Protein AF-0000000087519575 (afdb_homodimer)

Structure (mmCIF, N/CA/C/O backbone):
data_AF-0000000087519575-model_v1
#
loop_
_entity.id
_entity.type
_entity.pdbx_description
1 polymer 'Thioesterase superfamily protein'
#
loop_
_atom_site.group_PDB
_atom_site.id
_atom_site.type_symbol
_atom_site.label_atom_id
_atom_site.label_alt_id
_atom_site.label_comp_id
_atom_site.label_asym_id
_atom_site.label_entity_id
_atom_site.label_seq_id
_atom_site.pdbx_PDB_ins_code
_atom_site.Cartn_x
_atom_site.Cartn_y
_atom_site.Cartn_z
_atom_site.occupancy
_atom_site.B_iso_or_equiv
_atom_site.auth_seq_id
_atom_site.auth_comp_id
_atom_site.auth_asym_id
_atom_site.auth_atom_id
_atom_site.pdbx_PDB_model_num
ATOM 1 N N . MET A 1 1 ? -1.383 9.578 -12.922 1 63.72 1 MET A N 1
ATOM 2 C CA . MET A 1 1 ? -1.874 10.859 -13.422 1 63.72 1 MET A CA 1
ATOM 3 C C . MET A 1 1 ? -3.33 11.078 -13.023 1 63.72 1 MET A C 1
ATOM 5 O O . MET A 1 1 ? -3.715 12.188 -12.648 1 63.72 1 MET A O 1
ATOM 9 N N . HIS A 1 2 ? -4 10 -12.859 1 75.88 2 HIS A N 1
ATOM 10 C CA . HIS A 1 2 ? -5.41 10.203 -12.539 1 75.88 2 HIS A CA 1
ATOM 11 C C . HIS A 1 2 ? -5.582 10.766 -11.133 1 75.88 2 HIS A C 1
ATOM 13 O O . HIS A 1 2 ? -6.461 11.594 -10.891 1 75.88 2 HIS A O 1
ATOM 19 N N . MET A 1 3 ? -4.547 10.609 -10.336 1 83 3 MET A N 1
ATOM 20 C CA . MET A 1 3 ? -4.707 11.094 -8.969 1 83 3 MET A CA 1
ATOM 21 C C . MET A 1 3 ? -4.387 12.578 -8.867 1 83 3 MET A C 1
ATOM 23 O O . MET A 1 3 ? -4.84 13.258 -7.945 1 83 3 MET A O 1
ATOM 27 N N . ILE A 1 4 ? -3.652 13.094 -9.859 1 85.62 4 ILE A N 1
ATOM 28 C CA . ILE A 1 4 ? -3.305 14.516 -9.859 1 85.62 4 ILE A CA 1
ATOM 29 C C . ILE A 1 4 ? -4.566 15.352 -10.047 1 85.62 4 ILE A C 1
ATOM 31 O O . ILE A 1 4 ? -4.738 16.391 -9.391 1 85.62 4 ILE A O 1
ATOM 35 N N . PHE A 1 5 ? -5.406 14.922 -10.883 1 87.56 5 PHE A N 1
ATOM 36 C CA . PHE A 1 5 ? -6.66 15.633 -11.125 1 87.56 5 PHE A CA 1
ATOM 37 C C . PHE A 1 5 ? -7.535 15.617 -9.875 1 87.56 5 PHE A C 1
ATOM 39 O O . PHE A 1 5 ? -8.133 16.641 -9.516 1 87.56 5 PHE A O 1
ATOM 46 N N . ARG A 1 6 ? -7.559 14.57 -9.195 1 91.44 6 ARG A N 1
ATOM 47 C CA . ARG A 1 6 ? -8.359 14.477 -7.98 1 91.44 6 ARG A CA 1
ATOM 48 C C . ARG A 1 6 ? -7.777 15.344 -6.871 1 91.44 6 ARG A C 1
ATOM 50 O O . ARG A 1 6 ? -8.523 15.922 -6.07 1 91.44 6 ARG A O 1
ATOM 57 N N . ILE A 1 7 ? -6.473 15.445 -6.832 1 92.75 7 ILE A N 1
ATOM 58 C CA . ILE A 1 7 ? -5.832 16.297 -5.844 1 92.75 7 ILE A CA 1
ATOM 59 C C . ILE A 1 7 ? -6.18 17.766 -6.125 1 92.75 7 ILE A C 1
ATOM 61 O O . ILE A 1 7 ? -6.441 18.531 -5.199 1 92.75 7 ILE A O 1
ATOM 65 N N . LEU A 1 8 ? -6.258 18.141 -7.398 1 91.94 8 LEU A N 1
ATOM 66 C CA . LEU A 1 8 ? -6.613 19.5 -7.777 1 91.94 8 LEU A CA 1
ATOM 67 C C . LEU A 1 8 ? -8.055 19.812 -7.391 1 91.94 8 LEU A C 1
ATOM 69 O O . LEU A 1 8 ? -8.344 20.891 -6.887 1 91.94 8 LEU A O 1
ATOM 73 N N . ILE A 1 9 ? -8.898 18.906 -7.633 1 93.12 9 ILE A N 1
ATOM 74 C CA . ILE A 1 9 ? -10.289 19.078 -7.238 1 93.12 9 ILE A CA 1
ATOM 75 C C . ILE A 1 9 ? -10.383 19.219 -5.719 1 93.12 9 ILE A C 1
ATOM 77 O O . ILE A 1 9 ? -11.133 20.062 -5.215 1 93.12 9 ILE A O 1
ATOM 81 N N . LEU A 1 10 ? -9.617 18.375 -5.043 1 93.38 10 LEU A N 1
ATOM 82 C CA . LEU A 1 10 ? -9.578 18.406 -3.584 1 93.38 10 LEU A CA 1
ATOM 83 C C . LEU A 1 10 ? -9.086 19.766 -3.08 1 93.38 10 LEU A C 1
ATOM 85 O O . LEU A 1 10 ? -9.586 20.281 -2.078 1 93.38 10 LEU A O 1
ATOM 89 N N . LEU A 1 11 ? -8.094 20.312 -3.746 1 92 11 LEU A N 1
ATOM 90 C CA . LEU A 1 11 ? -7.543 21.609 -3.381 1 92 11 LEU A CA 1
ATOM 91 C C . LEU A 1 11 ? -8.625 22.688 -3.396 1 92 11 LEU A C 1
ATOM 93 O O . LEU A 1 11 ? -8.727 23.484 -2.465 1 92 11 LEU A O 1
ATOM 97 N N . PHE A 1 12 ? -9.523 22.578 -4.305 1 92.88 12 PHE A N 1
ATOM 98 C CA . PHE A 1 12 ? -10.578 23.578 -4.441 1 92.88 12 PHE A CA 1
ATOM 99 C C . PHE A 1 12 ? -11.719 23.281 -3.479 1 92.88 12 PHE A C 1
ATOM 101 O O . PHE A 1 12 ? -12.273 24.203 -2.869 1 92.88 12 PHE A O 1
ATOM 108 N N . SER A 1 13 ? -12.039 22.047 -3.338 1 93.12 13 SER A N 1
ATOM 109 C CA . SER A 1 13 ? -13.164 21.688 -2.486 1 93.12 13 SER A CA 1
ATOM 110 C C . SER A 1 13 ? -12.828 21.875 -1.012 1 93.12 13 SER A C 1
ATOM 112 O O . SER A 1 13 ? -13.695 22.219 -0.205 1 93.12 13 SER A O 1
ATOM 114 N N . SER A 1 14 ? -11.617 21.594 -0.649 1 92.38 14 SER A N 1
ATOM 115 C CA . SER A 1 14 ? -11.18 21.703 0.74 1 92.38 14 SER A CA 1
ATOM 116 C C . SER A 1 14 ? -11.258 23.141 1.233 1 92.38 14 SER A C 1
ATOM 118 O O . SER A 1 14 ? -11.438 23.391 2.43 1 92.38 14 SER A O 1
ATOM 120 N N . ARG A 1 15 ? -11.141 24.109 0.366 1 90.62 15 ARG A N 1
ATOM 121 C CA . ARG A 1 15 ? -1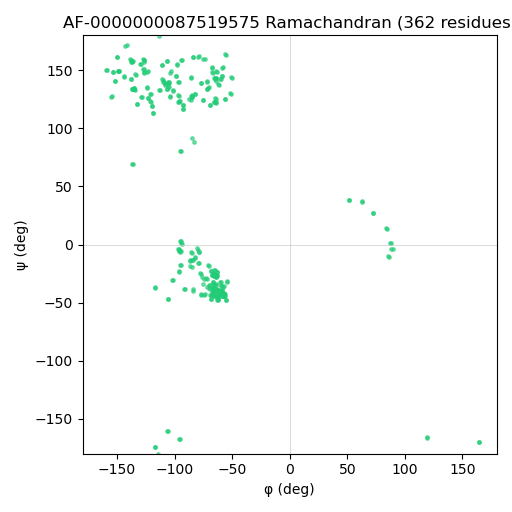1.195 25.516 0.724 1 90.62 15 ARG A CA 1
ATOM 122 C C . ARG A 1 15 ? -12.586 25.906 1.22 1 90.62 15 ARG A C 1
ATOM 124 O O . ARG A 1 15 ? -12.734 26.875 1.975 1 90.62 15 ARG A O 1
ATOM 131 N N . ARG A 1 16 ? -13.586 25.188 0.805 1 93.5 16 ARG A N 1
ATOM 132 C CA . ARG A 1 16 ? -14.969 25.5 1.149 1 93.5 16 ARG A CA 1
ATOM 133 C C . ARG A 1 16 ? -15.422 24.703 2.371 1 93.5 16 ARG A C 1
ATOM 135 O O . ARG A 1 16 ? -16.531 24.906 2.875 1 93.5 16 ARG A O 1
ATOM 142 N N . ARG A 1 17 ? -14.57 23.828 2.785 1 94.81 17 ARG A N 1
ATOM 143 C CA . ARG A 1 17 ? -14.875 23 3.945 1 94.81 17 ARG A CA 1
ATOM 144 C C . ARG A 1 17 ? -14.312 23.625 5.223 1 94.81 17 ARG A C 1
ATOM 146 O O . ARG A 1 17 ? -13.398 24.453 5.168 1 94.81 17 ARG A O 1
ATOM 153 N N . PRO A 1 18 ? -14.906 23.203 6.355 1 95.56 18 PRO A N 1
ATOM 154 C CA . PRO A 1 18 ? -14.391 23.75 7.617 1 95.56 18 PRO A CA 1
ATOM 155 C C . PRO A 1 18 ? -12.906 23.453 7.828 1 95.56 18 PRO A C 1
ATOM 157 O O . PRO A 1 18 ? -12.43 22.375 7.465 1 95.56 18 PRO A O 1
ATOM 160 N N . LYS A 1 19 ? -12.289 24.391 8.414 1 95.69 19 LYS A N 1
ATOM 161 C CA . LYS A 1 19 ? -10.875 24.203 8.734 1 95.69 19 LYS A CA 1
ATOM 162 C C . LYS A 1 19 ? -10.672 23.125 9.789 1 95.69 19 LYS A C 1
ATOM 164 O O . LYS A 1 19 ? -11.562 22.891 10.609 1 95.69 19 LYS A O 1
ATOM 169 N N . LEU A 1 20 ? -9.508 22.516 9.719 1 96.12 20 LEU A N 1
ATOM 170 C CA . LEU A 1 20 ? -9.078 21.516 10.688 1 96.12 20 LEU A CA 1
ATOM 171 C C . LEU A 1 20 ? -7.707 21.859 11.258 1 96.12 20 LEU A C 1
ATOM 173 O O . LEU A 1 20 ? -6.922 22.547 10.609 1 96.12 20 LEU A O 1
ATOM 177 N N . SER A 1 21 ? -7.543 21.391 12.5 1 95.25 21 SER A N 1
ATOM 178 C CA . SER A 1 21 ? -6.168 21.266 12.969 1 95.25 21 SER A CA 1
ATOM 179 C C . SER A 1 21 ? -5.492 20.016 12.414 1 95.25 21 SER A C 1
ATOM 181 O O . SER A 1 21 ? -6.168 19.078 11.992 1 95.25 21 SER A O 1
ATOM 183 N N . MET A 1 22 ? -4.211 20.031 12.477 1 94.38 22 MET A N 1
ATOM 184 C CA . MET A 1 22 ? -3.457 18.875 12 1 94.38 22 MET A CA 1
ATOM 185 C C . MET A 1 22 ? -3.777 17.641 12.836 1 94.38 22 MET A C 1
ATOM 187 O O . MET A 1 22 ? -3.646 16.5 12.352 1 94.38 22 MET A O 1
ATOM 191 N N . LEU A 1 23 ? -4.215 17.859 14.031 1 95.12 23 LEU A N 1
ATOM 192 C CA . LEU A 1 23 ? -4.441 16.75 14.945 1 95.12 23 LEU A CA 1
ATOM 193 C C . LEU A 1 23 ? -5.902 16.312 14.922 1 95.12 23 LEU A C 1
ATOM 195 O O . LEU A 1 23 ? -6.281 15.352 15.594 1 95.12 23 LEU A O 1
ATOM 199 N N . ASP A 1 24 ? -6.73 17.062 14.195 1 95.94 24 ASP A N 1
ATOM 200 C CA . ASP A 1 24 ? -8.125 16.656 14.023 1 95.94 24 ASP A CA 1
ATOM 201 C C . ASP A 1 24 ? -8.25 15.477 13.07 1 95.94 24 ASP A C 1
ATOM 203 O O . ASP A 1 24 ? -7.355 15.227 12.258 1 95.94 24 ASP A O 1
ATOM 207 N N . ALA A 1 25 ? -9.391 14.781 13.18 1 97.25 25 ALA A N 1
ATOM 208 C CA . ALA A 1 25 ? -9.742 13.742 12.219 1 97.25 25 ALA A CA 1
ATOM 209 C C . ALA A 1 25 ? -10.383 14.344 10.969 1 97.25 25 ALA A C 1
ATOM 211 O O . ALA A 1 25 ? -11.234 15.227 11.062 1 97.25 25 ALA A O 1
ATOM 212 N N . GLY A 1 26 ? -9.859 13.953 9.797 1 97.56 26 GLY A N 1
ATOM 213 C CA . GLY A 1 26 ? -10.469 14.344 8.531 1 97.56 26 GLY A CA 1
ATOM 214 C C . GLY A 1 26 ? -11.352 13.258 7.934 1 97.56 26 GLY A C 1
ATOM 215 O O . GLY A 1 26 ? -11.047 12.07 8.055 1 97.56 26 GLY A O 1
ATOM 216 N N . SER A 1 27 ? -12.414 13.672 7.293 1 97.69 27 SER A N 1
ATOM 217 C CA . SER A 1 27 ? -13.328 12.773 6.598 1 97.69 27 SER A CA 1
ATOM 218 C C . SER A 1 27 ? -13.648 13.297 5.199 1 97.69 27 SER A C 1
ATOM 220 O O . SER A 1 27 ? -14.148 14.414 5.043 1 97.69 27 SER A O 1
ATOM 222 N N . VAL A 1 28 ? -13.352 12.539 4.215 1 97.56 28 VAL A N 1
ATOM 223 C CA . VAL A 1 28 ? -13.602 12.93 2.832 1 97.56 28 VAL A CA 1
ATOM 224 C C . VAL A 1 28 ? -14.578 11.945 2.189 1 97.56 28 VAL A C 1
ATOM 226 O O . VAL A 1 28 ? -14.242 10.781 1.967 1 97.56 28 VAL A O 1
ATOM 229 N N . PRO A 1 29 ? -15.75 12.406 1.863 1 97.31 29 PRO A N 1
ATOM 230 C CA . PRO A 1 29 ? -16.688 11.531 1.147 1 97.31 29 PRO A CA 1
ATOM 231 C C . PRO A 1 29 ? -16.25 11.266 -0.293 1 97.31 29 PRO A C 1
ATOM 233 O O . PRO A 1 29 ? -15.82 12.188 -0.994 1 97.31 29 PRO A O 1
ATOM 236 N N . MET A 1 30 ? -16.328 10.016 -0.679 1 97.06 30 MET A N 1
ATOM 237 C CA . MET A 1 30 ? -15.945 9.602 -2.025 1 97.06 30 MET A CA 1
ATOM 238 C C . MET A 1 30 ? -16.891 8.523 -2.557 1 97.06 30 MET A C 1
ATOM 240 O O . MET A 1 30 ? -17.797 8.086 -1.853 1 97.06 30 MET A O 1
ATOM 244 N N . ARG A 1 31 ? -16.688 8.242 -3.816 1 97.56 31 ARG A N 1
ATOM 245 C CA . ARG A 1 31 ? -17.375 7.16 -4.508 1 97.56 31 ARG A CA 1
ATOM 246 C C . ARG A 1 31 ? -16.406 6.367 -5.379 1 97.56 31 ARG A C 1
ATOM 248 O O . ARG A 1 31 ? -15.555 6.945 -6.055 1 97.56 31 ARG A O 1
ATOM 255 N N . ALA A 1 32 ? -16.531 5.051 -5.25 1 97.25 32 ALA A N 1
ATOM 256 C CA . ALA A 1 32 ? -15.672 4.223 -6.094 1 97.25 32 ALA A CA 1
ATOM 257 C C . ALA A 1 32 ? -16 4.414 -7.57 1 97.25 32 ALA A C 1
ATOM 259 O O . ALA A 1 32 ? -17.141 4.219 -7.984 1 97.25 32 ALA A O 1
ATOM 260 N N . THR A 1 33 ? -15.023 4.762 -8.367 1 94.38 33 THR A N 1
ATOM 261 C CA . THR A 1 33 ? -15.25 5.047 -9.781 1 94.38 33 THR A CA 1
ATOM 262 C C . THR A 1 33 ? -14.562 4 -10.656 1 94.38 33 THR A C 1
ATOM 264 O O . THR A 1 33 ? -13.859 3.125 -10.148 1 94.38 33 THR A O 1
ATOM 267 N N . LEU A 1 34 ? -14.695 4.129 -11.984 1 91.19 34 LEU A N 1
ATOM 268 C CA . LEU A 1 34 ? -14.164 3.18 -12.953 1 91.19 34 LEU A CA 1
ATOM 269 C C . LEU A 1 34 ? -12.633 3.176 -12.938 1 91.19 34 LEU A C 1
ATOM 271 O O . LEU A 1 34 ? -12.008 2.146 -13.195 1 91.19 34 LEU A O 1
ATOM 275 N N . THR A 1 35 ? -12.07 4.273 -12.523 1 89.06 35 THR A N 1
ATOM 276 C CA . THR A 1 35 ? -10.617 4.387 -12.547 1 89.06 35 THR A CA 1
ATOM 277 C C . THR A 1 35 ? -10.008 3.723 -11.32 1 89.06 35 THR A C 1
ATOM 279 O O . THR A 1 35 ? -8.797 3.508 -11.258 1 89.06 35 THR A O 1
ATOM 282 N N . ASP A 1 36 ? -10.891 3.373 -10.336 1 92.06 36 ASP A N 1
ATOM 283 C CA . ASP A 1 36 ? -10.398 2.818 -9.078 1 92.06 36 ASP A CA 1
ATOM 284 C C . ASP A 1 36 ? -10.445 1.293 -9.094 1 92.06 36 ASP A C 1
ATOM 286 O O . ASP A 1 36 ? -9.781 0.637 -8.289 1 92.06 36 ASP A O 1
ATOM 290 N N . ILE A 1 37 ? -11.305 0.714 -9.938 1 91.75 37 ILE A N 1
ATOM 291 C CA . ILE A 1 37 ? -11.727 -0.668 -9.742 1 91.75 37 ILE A CA 1
ATOM 292 C C . ILE A 1 37 ? -10.906 -1.589 -10.648 1 91.75 37 ILE A C 1
ATOM 294 O O . ILE A 1 37 ? -10.344 -1.144 -11.648 1 91.75 37 ILE A O 1
ATOM 298 N N . ASP A 1 38 ? -10.797 -2.791 -10.25 1 90.62 38 ASP A N 1
ATOM 299 C CA . ASP A 1 38 ? -10.195 -3.834 -11.07 1 90.62 38 ASP A CA 1
ATOM 300 C C . ASP A 1 38 ? -11.258 -4.621 -11.828 1 90.62 38 ASP A C 1
ATOM 302 O O . ASP A 1 38 ? -12.406 -4.184 -11.938 1 90.62 38 ASP A O 1
ATOM 306 N N . PHE A 1 39 ? -10.867 -5.762 -12.414 1 86.25 39 PHE A N 1
ATOM 307 C CA . PHE A 1 39 ? -11.766 -6.535 -13.266 1 86.25 39 PHE A CA 1
ATOM 308 C C . PHE A 1 39 ? -12.906 -7.129 -12.445 1 86.25 39 PHE A C 1
ATOM 310 O O . PHE A 1 39 ? -13.984 -7.395 -12.977 1 86.25 39 PHE A O 1
ATOM 317 N N . ALA A 1 40 ? -12.648 -7.344 -11.164 1 87.81 40 ALA A N 1
ATOM 318 C CA . ALA A 1 40 ? -13.672 -7.926 -10.297 1 87.81 40 ALA A CA 1
ATOM 319 C C . ALA A 1 40 ? -14.672 -6.867 -9.844 1 87.81 40 ALA A C 1
ATOM 321 O O . ALA A 1 40 ? -15.633 -7.18 -9.141 1 87.81 40 ALA A O 1
ATOM 322 N N . GLY A 1 41 ? -14.43 -5.594 -10.234 1 92.69 41 GLY A N 1
ATOM 323 C CA . GLY A 1 41 ? -15.352 -4.516 -9.938 1 92.69 41 GLY A CA 1
ATOM 324 C C . GLY A 1 41 ? -15.172 -3.934 -8.547 1 92.69 41 GLY A C 1
ATOM 325 O O . GLY A 1 41 ? -16.094 -3.332 -7.992 1 92.69 41 GLY A O 1
ATOM 326 N N . HIS A 1 42 ? -14.141 -4.23 -7.945 1 96 42 HIS A N 1
ATOM 327 C CA . HIS A 1 42 ? -13.797 -3.68 -6.637 1 96 42 HIS A CA 1
ATOM 328 C C . HIS A 1 42 ? -12.609 -2.734 -6.734 1 96 42 HIS A C 1
ATOM 330 O O . HIS A 1 42 ? -11.781 -2.857 -7.645 1 96 42 HIS A O 1
ATOM 336 N N . ILE A 1 43 ? -12.555 -1.83 -5.781 1 96.25 43 ILE A N 1
ATOM 337 C CA . ILE A 1 43 ? -11.328 -1.04 -5.727 1 96.25 43 ILE A CA 1
ATOM 338 C C . ILE A 1 43 ? -10.125 -1.966 -5.594 1 96.25 43 ILE A C 1
ATOM 340 O O . ILE A 1 43 ? -10.086 -2.822 -4.707 1 96.25 43 ILE A O 1
ATOM 344 N N . ASN A 1 44 ? -9.211 -1.802 -6.492 1 94.88 44 ASN A N 1
ATOM 345 C CA . ASN A 1 44 ? -8.008 -2.631 -6.496 1 94.88 44 ASN A CA 1
ATOM 346 C C . ASN A 1 44 ? -7.164 -2.395 -5.246 1 94.88 44 ASN A C 1
ATOM 348 O O . ASN A 1 44 ? -7.047 -1.263 -4.773 1 94.88 44 ASN A O 1
ATOM 352 N N . ASN A 1 45 ? -6.535 -3.463 -4.723 1 96 45 ASN A N 1
ATOM 353 C CA . ASN A 1 45 ? -5.711 -3.35 -3.525 1 96 45 ASN A CA 1
ATOM 354 C C . ASN A 1 45 ? -4.633 -2.281 -3.688 1 96 45 ASN A C 1
ATOM 356 O O . ASN A 1 45 ? -4.285 -1.594 -2.727 1 96 45 ASN A O 1
ATOM 360 N N . GLY A 1 46 ? -4.117 -2.068 -4.875 1 95.62 46 GLY A N 1
ATOM 361 C CA . GLY A 1 46 ? -3.041 -1.128 -5.141 1 95.62 46 GLY A CA 1
ATOM 362 C C . GLY A 1 46 ? -3.51 0.313 -5.211 1 95.62 46 GLY A C 1
ATOM 363 O O . GLY A 1 46 ? -2.693 1.234 -5.281 1 95.62 46 GLY A O 1
ATOM 364 N N . MET A 1 47 ? -4.758 0.517 -5.168 1 95.62 47 MET A N 1
ATOM 365 C CA . MET A 1 47 ? -5.316 1.856 -5.336 1 95.62 47 MET A CA 1
ATOM 366 C C . MET A 1 47 ? -5.539 2.525 -3.982 1 95.62 47 MET A C 1
ATOM 368 O O . MET A 1 47 ? -5.68 3.746 -3.904 1 95.62 47 MET A O 1
ATOM 372 N N . TYR A 1 48 ? -5.57 1.804 -2.938 1 97.94 48 TYR A N 1
ATOM 373 C CA . TYR A 1 48 ? -6 2.318 -1.642 1 97.94 48 TYR A CA 1
ATOM 374 C C . TYR A 1 48 ? -5.02 3.359 -1.115 1 97.94 48 TYR A C 1
ATOM 376 O O . TYR A 1 48 ? -5.426 4.359 -0.518 1 97.94 48 TYR A O 1
ATOM 384 N N . PHE A 1 49 ? -3.736 3.166 -1.336 1 97.94 49 PHE A N 1
ATOM 385 C CA . PHE A 1 49 ? -2.791 4.145 -0.814 1 97.94 49 PHE A CA 1
ATOM 386 C C . PHE A 1 49 ? -2.859 5.441 -1.613 1 97.94 49 PHE A C 1
ATOM 388 O O . PHE A 1 49 ? -2.611 6.523 -1.075 1 97.94 49 PHE A O 1
ATOM 395 N N . SER A 1 50 ? -3.221 5.359 -2.904 1 96.62 50 SER A N 1
ATOM 396 C CA . SER A 1 50 ? -3.486 6.578 -3.66 1 96.62 50 SER A CA 1
ATOM 397 C C . SER A 1 50 ? -4.691 7.328 -3.096 1 96.62 50 SER A C 1
ATOM 399 O O . SER A 1 50 ? -4.684 8.555 -3.018 1 96.62 50 SER A O 1
ATOM 401 N N . ILE A 1 51 ? -5.641 6.602 -2.699 1 97.19 51 ILE A N 1
ATOM 402 C CA . ILE A 1 51 ? -6.816 7.191 -2.068 1 97.19 51 ILE A CA 1
ATOM 403 C C . ILE A 1 51 ? -6.434 7.797 -0.72 1 97.19 51 ILE A C 1
ATOM 405 O O . ILE A 1 51 ? -6.863 8.898 -0.383 1 97.19 51 ILE A O 1
ATOM 409 N N . PHE A 1 52 ? -5.637 7.062 0.04 1 98.5 52 PHE A N 1
ATOM 410 C CA . PHE A 1 52 ? -5.172 7.562 1.328 1 98.5 52 PHE A CA 1
ATOM 411 C C . PHE A 1 52 ? -4.367 8.844 1.151 1 98.5 52 PHE A C 1
ATOM 413 O O . PHE A 1 52 ? -4.414 9.734 2.006 1 98.5 52 PHE A O 1
ATOM 420 N N . ASP A 1 53 ? -3.668 9 0.061 1 97.38 53 ASP A N 1
ATOM 421 C CA . ASP A 1 53 ? -2.975 10.25 -0.244 1 97.38 53 ASP A CA 1
ATOM 422 C C . ASP A 1 53 ? -3.949 11.422 -0.279 1 97.38 53 ASP A C 1
ATOM 424 O O . ASP A 1 53 ? -3.656 12.492 0.255 1 97.38 53 ASP A O 1
ATOM 428 N N . LEU A 1 54 ? -5.055 11.203 -0.876 1 97 54 LEU A N 1
ATOM 429 C CA . LEU A 1 54 ? -6.051 12.266 -0.96 1 97 54 LEU A CA 1
ATOM 430 C C . LEU A 1 54 ? -6.48 12.719 0.43 1 97 54 LEU A C 1
ATOM 432 O O . LEU A 1 54 ? -6.66 13.914 0.67 1 97 54 LEU A O 1
ATOM 436 N N . GLY A 1 55 ? -6.641 11.742 1.335 1 97.94 55 GLY A N 1
ATOM 437 C CA . GLY A 1 55 ? -6.984 12.078 2.707 1 97.94 55 GLY A CA 1
ATOM 438 C C . GLY A 1 55 ? -5.926 12.914 3.396 1 97.94 55 GLY A C 1
ATOM 439 O O . GLY A 1 55 ? -6.242 13.891 4.086 1 97.94 55 GLY A O 1
ATOM 440 N N . ARG A 1 56 ? -4.727 12.594 3.201 1 97.81 56 ARG A N 1
ATOM 441 C CA . ARG A 1 56 ? -3.646 13.344 3.834 1 97.81 56 ARG A CA 1
ATOM 442 C C . ARG A 1 56 ? -3.525 14.742 3.234 1 97.81 56 ARG A C 1
ATOM 444 O O . ARG A 1 56 ? -3.27 15.711 3.951 1 97.81 56 ARG A O 1
ATOM 451 N N . PHE A 1 57 ? -3.727 14.828 1.903 1 97 57 PHE A N 1
ATOM 452 C CA . PHE A 1 57 ? -3.715 16.141 1.271 1 97 57 PHE A CA 1
ATOM 453 C C . PHE A 1 57 ? -4.855 17.016 1.795 1 97 57 PHE A C 1
ATOM 455 O O . PHE A 1 57 ? -4.664 18.188 2.082 1 97 57 PHE A O 1
ATOM 462 N N . ASP A 1 58 ? -6.012 16.406 1.887 1 97.94 58 ASP A N 1
ATOM 463 C CA . ASP A 1 58 ? -7.141 17.156 2.432 1 97.94 58 ASP A CA 1
ATOM 464 C C . ASP A 1 58 ? -6.816 17.719 3.814 1 97.94 58 ASP A C 1
ATOM 466 O O . ASP A 1 58 ? -7.086 18.891 4.102 1 97.94 58 ASP A O 1
ATOM 470 N N . LEU A 1 59 ? -6.266 16.891 4.68 1 97.56 59 LEU A N 1
ATOM 471 C CA . LEU A 1 59 ? -5.883 17.312 6.02 1 97.56 59 LEU A CA 1
ATOM 472 C C . LEU A 1 59 ? -4.863 18.453 5.957 1 97.56 59 LEU A C 1
ATOM 474 O O . LEU A 1 59 ? -4.977 19.438 6.688 1 97.56 59 LEU A O 1
ATOM 478 N N . MET A 1 60 ? -3.895 18.312 5.102 1 97.06 60 MET A N 1
ATOM 479 C CA . MET A 1 60 ? -2.873 19.344 4.965 1 97.06 60 MET A CA 1
ATOM 480 C C . MET A 1 60 ? -3.484 20.656 4.488 1 97.06 60 MET A C 1
ATOM 482 O O . MET A 1 60 ? -3.146 21.734 5 1 97.06 60 MET A O 1
ATOM 486 N N . PHE A 1 61 ? -4.355 20.562 3.502 1 97.25 61 PHE A N 1
ATOM 487 C CA . PHE A 1 61 ? -4.988 21.766 2.957 1 97.25 61 PHE A CA 1
ATOM 488 C C . PHE A 1 61 ? -5.832 22.453 4.02 1 97.25 61 PHE A C 1
ATOM 490 O O . PHE A 1 61 ? -5.688 23.656 4.238 1 97.25 61 PHE A O 1
ATOM 497 N N . ARG A 1 62 ? -6.629 21.719 4.695 1 97.38 62 ARG A N 1
ATOM 498 C CA . ARG A 1 62 ? -7.602 22.312 5.609 1 97.38 62 ARG A CA 1
ATOM 499 C C . ARG A 1 62 ? -6.934 22.75 6.906 1 97.38 62 ARG A C 1
ATOM 501 O O . ARG A 1 62 ? -7.441 23.641 7.602 1 97.38 62 ARG A O 1
ATOM 508 N N . SER A 1 63 ? -5.84 22.188 7.293 1 96.25 63 SER A N 1
ATOM 509 C CA . SER A 1 63 ? -5.156 22.531 8.531 1 96.25 63 SER A CA 1
ATOM 510 C C . SER A 1 63 ? -4.199 23.703 8.336 1 96.25 63 SER A C 1
ATOM 512 O O . SER A 1 63 ? -3.645 24.234 9.297 1 96.25 63 SER A O 1
ATOM 514 N N . GLY A 1 64 ? -3.926 24.047 7.086 1 94.81 64 GLY A N 1
ATOM 515 C CA . GLY A 1 64 ? -2.963 25.094 6.789 1 94.81 64 GLY A CA 1
ATOM 516 C C . GLY A 1 64 ? -1.54 24.578 6.668 1 94.81 64 GLY A C 1
ATOM 517 O O . GLY A 1 64 ? -0.626 25.328 6.336 1 94.81 64 GLY A O 1
ATOM 518 N N . MET A 1 65 ? -1.322 23.375 6.891 1 95.88 65 MET A N 1
ATOM 519 C CA . MET A 1 65 ? 0.017 22.797 6.848 1 95.88 65 MET A CA 1
ATOM 520 C C . MET A 1 65 ? 0.604 22.875 5.441 1 95.88 65 MET A C 1
ATOM 522 O O . MET A 1 65 ? 1.819 23 5.277 1 95.88 65 MET A O 1
ATOM 526 N N . TRP A 1 66 ? -0.229 22.75 4.492 1 95.69 66 TRP A N 1
ATOM 527 C CA . TRP A 1 66 ? 0.248 22.844 3.117 1 95.69 66 TRP A CA 1
ATOM 528 C C . TRP A 1 66 ? 0.965 24.156 2.871 1 95.69 66 TRP A C 1
ATOM 530 O O . TRP A 1 66 ? 2.025 24.188 2.24 1 95.69 66 TRP A O 1
ATOM 540 N N . ALA A 1 67 ? 0.436 25.25 3.33 1 94.88 67 ALA A N 1
ATOM 541 C CA . ALA A 1 67 ? 1.062 26.562 3.203 1 94.88 67 ALA A CA 1
ATOM 542 C C . ALA A 1 67 ? 2.404 26.609 3.928 1 94.88 67 ALA A C 1
ATOM 544 O O . ALA A 1 67 ? 3.369 27.188 3.428 1 94.88 67 ALA A O 1
ATOM 545 N N . ALA A 1 68 ? 2.441 25.984 5.078 1 95.75 68 ALA A N 1
ATOM 546 C CA . ALA A 1 68 ? 3.682 25.922 5.848 1 95.75 68 ALA A CA 1
ATOM 547 C C . ALA A 1 68 ? 4.754 25.141 5.102 1 95.75 68 ALA A C 1
ATOM 549 O O . ALA A 1 68 ? 5.922 25.531 5.074 1 95.75 68 ALA A O 1
ATOM 550 N N . LEU A 1 69 ? 4.367 23.984 4.527 1 96.44 69 LEU A N 1
ATOM 551 C CA . LEU A 1 69 ? 5.297 23.188 3.75 1 96.44 69 LEU A CA 1
ATOM 552 C C . LEU A 1 69 ? 5.891 23.984 2.602 1 96.44 69 LEU A C 1
ATOM 554 O O . LEU A 1 69 ? 7.105 23.969 2.385 1 96.44 69 LEU A O 1
ATOM 558 N N . ARG A 1 70 ? 5.078 24.719 1.947 1 95.81 70 ARG A N 1
ATOM 559 C CA . ARG A 1 70 ? 5.516 25.484 0.792 1 95.81 70 ARG A CA 1
ATOM 560 C C . ARG A 1 70 ? 6.449 26.625 1.214 1 95.81 70 ARG A C 1
ATOM 562 O O . ARG A 1 70 ? 7.488 26.844 0.59 1 95.81 70 ARG A O 1
ATOM 569 N N . ARG A 1 71 ? 6.098 27.297 2.262 1 96.38 71 ARG A N 1
ATOM 570 C CA . ARG A 1 71 ? 6.879 28.422 2.766 1 96.38 71 ARG A CA 1
ATOM 571 C C . ARG A 1 71 ? 8.273 27.969 3.182 1 96.38 71 ARG A C 1
ATOM 573 O O . ARG A 1 71 ? 9.258 28.672 2.924 1 96.38 71 ARG A O 1
ATOM 580 N N . ASN A 1 72 ? 8.328 26.828 3.762 1 96.88 72 ASN A N 1
ATOM 581 C CA . ASN A 1 72 ? 9.594 26.344 4.312 1 96.88 72 ASN A CA 1
ATOM 582 C C . ASN A 1 72 ? 10.305 25.406 3.342 1 96.88 72 ASN A C 1
ATOM 584 O O . ASN A 1 72 ? 11.367 24.875 3.662 1 96.88 72 ASN A O 1
ATOM 588 N N . LYS A 1 73 ? 9.672 25.094 2.18 1 97 73 LYS A N 1
ATOM 589 C CA . LYS A 1 73 ? 10.203 24.219 1.15 1 97 73 LYS A CA 1
ATOM 590 C C . LYS A 1 73 ? 10.398 22.797 1.69 1 97 73 LYS A C 1
ATOM 592 O O . LYS A 1 73 ? 11.453 22.188 1.492 1 97 73 LYS A O 1
ATOM 597 N N . TRP A 1 74 ? 9.477 22.422 2.51 1 97.31 74 TRP A N 1
ATOM 598 C CA . TRP A 1 74 ? 9.453 21.047 3.002 1 97.31 74 TRP A CA 1
ATOM 599 C C . TRP A 1 74 ? 8.703 20.141 2.041 1 97.31 74 TRP A C 1
ATOM 601 O O . TRP A 1 74 ? 7.734 20.562 1.403 1 97.31 74 TRP A O 1
ATOM 611 N N . THR A 1 75 ? 9.164 18.922 1.905 1 95.75 75 THR A N 1
ATOM 612 C CA . THR A 1 75 ? 8.516 17.922 1.078 1 95.75 75 THR A CA 1
ATOM 613 C C . THR A 1 75 ? 8.141 16.703 1.911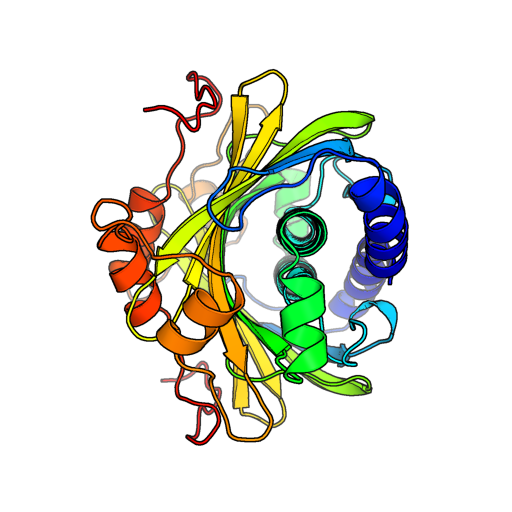 1 95.75 75 THR A C 1
ATOM 615 O O . THR A 1 75 ? 8.977 16.125 2.609 1 95.75 75 THR A O 1
ATOM 618 N N . PRO A 1 76 ? 6.883 16.406 1.86 1 95.88 76 PRO A N 1
ATOM 619 C CA . PRO A 1 76 ? 6.5 15.18 2.559 1 95.88 76 PRO A CA 1
ATOM 620 C C . PRO A 1 76 ? 6.969 13.922 1.833 1 95.88 76 PRO A C 1
ATOM 622 O O . PRO A 1 76 ? 6.91 13.852 0.603 1 95.88 76 PRO A O 1
ATOM 625 N N . VAL A 1 77 ? 7.426 12.945 2.58 1 95.88 77 VAL A N 1
ATOM 626 C CA . VAL A 1 77 ? 7.871 11.672 2.039 1 95.88 77 VAL A CA 1
ATOM 627 C C . VAL A 1 77 ? 7.305 10.523 2.875 1 95.88 77 VAL A C 1
ATOM 629 O O . VAL A 1 77 ? 7.254 10.617 4.105 1 95.88 77 VAL A O 1
ATOM 632 N N . VAL A 1 78 ? 6.777 9.562 2.184 1 97.94 78 VAL A N 1
ATOM 633 C CA . VAL A 1 78 ? 6.328 8.344 2.854 1 97.94 78 VAL A CA 1
ATOM 634 C C . VAL A 1 78 ? 7.496 7.371 2.998 1 97.94 78 VAL A C 1
ATOM 636 O O . VAL A 1 78 ? 8.141 7.016 2.01 1 97.94 78 VAL A O 1
ATOM 639 N N . GLN A 1 79 ? 7.758 6.965 4.199 1 97.94 79 GLN A N 1
ATOM 640 C CA . GLN A 1 79 ? 8.852 6.035 4.461 1 97.94 79 GLN A CA 1
ATOM 641 C C . GLN A 1 79 ? 8.367 4.586 4.418 1 97.94 79 GLN A C 1
ATOM 643 O O . GLN A 1 79 ? 9.109 3.693 4.004 1 97.94 79 GLN A O 1
ATOM 648 N N . ALA A 1 80 ? 7.215 4.355 4.906 1 98.69 80 ALA A N 1
ATOM 649 C CA . ALA A 1 80 ? 6.633 3.016 4.961 1 98.69 80 ALA A CA 1
ATOM 650 C C . ALA A 1 80 ? 5.113 3.084 5.109 1 98.69 80 ALA A C 1
ATOM 652 O O . ALA A 1 80 ? 4.582 4.055 5.652 1 98.69 80 ALA A O 1
ATOM 653 N N . GLU A 1 81 ? 4.445 2.135 4.605 1 98.62 81 GLU A N 1
ATOM 654 C CA . GLU A 1 81 ? 2.998 2.047 4.781 1 98.62 81 GLU A CA 1
ATOM 655 C C . GLU A 1 81 ? 2.533 0.594 4.82 1 98.62 81 GLU A C 1
ATOM 657 O O . GLU A 1 81 ? 3.176 -0.283 4.238 1 98.62 81 GLU A O 1
ATOM 662 N N . MET A 1 82 ? 1.499 0.338 5.527 1 98.81 82 MET A N 1
ATOM 663 C CA . MET A 1 82 ? 0.842 -0.964 5.586 1 98.81 82 MET A CA 1
ATOM 664 C C . MET A 1 82 ? -0.675 -0.81 5.551 1 98.81 82 MET A C 1
ATOM 666 O O . MET A 1 82 ? -1.206 0.238 5.926 1 98.81 82 MET A O 1
ATOM 670 N N . ILE A 1 83 ? -1.339 -1.879 5.137 1 98.88 83 ILE A N 1
ATOM 671 C CA . ILE A 1 83 ? -2.795 -1.853 5.062 1 98.88 83 ILE A CA 1
ATOM 672 C C . ILE A 1 83 ? -3.348 -3.264 5.25 1 98.88 83 ILE A C 1
ATOM 674 O O . ILE A 1 83 ? -2.742 -4.238 4.801 1 98.88 83 ILE A O 1
ATOM 678 N N . THR A 1 84 ? -4.406 -3.338 5.945 1 98.81 84 THR A N 1
ATOM 679 C CA . THR A 1 84 ? -5.207 -4.551 6.074 1 98.81 84 THR A CA 1
ATOM 680 C C . THR A 1 84 ? -6.57 -4.367 5.414 1 98.81 84 THR A C 1
ATOM 682 O O . THR A 1 84 ? -7.234 -3.35 5.613 1 98.81 84 THR A O 1
ATOM 685 N N . PHE A 1 85 ? -6.926 -5.363 4.645 1 98.56 85 PHE A N 1
ATOM 686 C CA . PHE A 1 85 ? -8.203 -5.34 3.943 1 98.56 85 PHE A CA 1
ATOM 687 C C . PHE A 1 85 ? -9.211 -6.258 4.625 1 98.56 85 PHE A C 1
ATOM 689 O O . PHE A 1 85 ? -8.945 -7.449 4.812 1 98.56 85 PHE A O 1
ATOM 696 N N . ARG A 1 86 ? -10.383 -5.691 4.926 1 98.31 86 ARG A N 1
ATOM 697 C CA . ARG A 1 86 ? -11.438 -6.473 5.559 1 98.31 86 ARG A CA 1
ATOM 698 C C . ARG A 1 86 ? -12.547 -6.805 4.566 1 98.31 86 ARG A C 1
ATOM 700 O O . ARG A 1 86 ? -13.016 -7.941 4.512 1 98.31 86 ARG A O 1
ATOM 707 N N . LYS A 1 87 ? -12.969 -5.789 3.83 1 97.62 87 LYS A N 1
ATOM 708 C CA . LYS A 1 87 ? -14 -5.895 2.807 1 97.62 87 LYS A CA 1
ATOM 709 C C . LYS A 1 87 ? -13.625 -5.094 1.562 1 97.62 87 LYS A C 1
ATOM 711 O O . LYS A 1 87 ? -12.781 -4.199 1.624 1 97.62 87 LYS A O 1
ATOM 716 N N . SER A 1 88 ? -14.266 -5.496 0.49 1 96.81 88 SER A N 1
ATOM 717 C CA . SER A 1 88 ? -14.016 -4.812 -0.776 1 96.81 88 SER A CA 1
ATOM 718 C C . SER A 1 88 ? -15.07 -3.744 -1.044 1 96.81 88 SER A C 1
ATOM 720 O O . SER A 1 88 ? -16.25 -3.943 -0.749 1 96.81 88 SER A O 1
ATOM 722 N N . VAL A 1 89 ? -14.617 -2.598 -1.573 1 98.31 89 VAL A N 1
ATOM 723 C CA . VAL A 1 89 ? -15.531 -1.539 -1.984 1 98.31 89 VAL A CA 1
ATOM 724 C C . VAL A 1 89 ? -15.875 -1.7 -3.463 1 98.31 89 VAL A C 1
ATOM 726 O O . VAL A 1 89 ? -15 -1.607 -4.324 1 98.31 89 VAL A O 1
ATOM 729 N N . LYS A 1 90 ? -17.141 -1.883 -3.785 1 97.62 90 LYS A N 1
ATOM 730 C CA . LYS A 1 90 ? -17.578 -2.145 -5.152 1 97.62 90 LYS A CA 1
ATOM 731 C C . LYS A 1 90 ? -17.75 -0.843 -5.93 1 97.62 90 LYS A C 1
ATOM 733 O O . LYS A 1 90 ? -17.922 0.224 -5.336 1 97.62 90 LYS A O 1
ATOM 738 N N . LEU A 1 91 ? -17.766 -0.98 -7.199 1 97.19 91 LEU A N 1
ATOM 739 C CA . LEU A 1 91 ? -18 0.148 -8.094 1 97.19 91 LEU A CA 1
ATOM 740 C C . LEU A 1 91 ? -19.266 0.906 -7.691 1 97.19 91 LEU A C 1
ATOM 742 O O . LEU A 1 91 ? -20.312 0.296 -7.434 1 97.19 91 LEU A O 1
ATOM 746 N N . GLY A 1 92 ? -19.125 2.186 -7.594 1 97.94 92 GLY A N 1
ATOM 747 C CA . GLY A 1 92 ? -20.266 3.049 -7.367 1 97.94 92 GLY A CA 1
ATOM 748 C C . GLY A 1 92 ? -20.625 3.195 -5.898 1 97.94 92 GLY A C 1
ATOM 749 O O . GLY A 1 92 ? -21.438 4.043 -5.531 1 97.94 92 GLY A O 1
ATOM 750 N N . VAL A 1 93 ? -20.047 2.42 -5.043 1 98.5 93 VAL A N 1
ATOM 751 C CA . VAL A 1 93 ? -20.359 2.461 -3.617 1 98.5 93 VAL A CA 1
ATOM 752 C C . VAL A 1 93 ? -19.781 3.736 -3.004 1 98.5 93 VAL A C 1
ATOM 754 O O . VAL A 1 93 ? -18.656 4.125 -3.309 1 98.5 93 VAL A O 1
ATOM 757 N N . LYS A 1 94 ? -20.578 4.391 -2.23 1 98.56 94 LYS A N 1
ATOM 758 C CA . LYS A 1 94 ? -20.125 5.543 -1.455 1 98.56 94 LYS A CA 1
ATOM 759 C C . LYS A 1 94 ? -19.328 5.105 -0.233 1 98.56 94 LYS A C 1
ATOM 761 O O . LYS A 1 94 ? -19.656 4.113 0.416 1 98.56 94 LYS A O 1
ATOM 766 N N . PHE A 1 95 ? -18.266 5.789 0.064 1 98.75 95 PHE A N 1
ATOM 767 C CA . PHE A 1 95 ? -17.453 5.543 1.245 1 98.75 95 PHE A CA 1
ATOM 768 C C . PHE A 1 95 ? -16.797 6.836 1.727 1 98.75 95 PHE A C 1
ATOM 770 O O . PHE A 1 95 ? -16.812 7.844 1.021 1 98.75 95 PHE A O 1
ATOM 777 N N . THR A 1 96 ? -16.359 6.84 2.963 1 98.69 96 THR A N 1
ATOM 778 C CA . THR A 1 96 ? -15.523 7.938 3.441 1 98.69 96 THR A CA 1
ATOM 779 C C . THR A 1 96 ? -14.078 7.477 3.629 1 98.69 96 THR A C 1
ATOM 781 O O . THR A 1 96 ? -13.836 6.352 4.066 1 98.69 96 THR A O 1
ATOM 784 N N . GLN A 1 97 ? -13.227 8.297 3.213 1 98.56 97 GLN A N 1
ATOM 785 C CA . GLN A 1 97 ? -11.812 8.156 3.553 1 98.56 97 GLN A CA 1
ATOM 786 C C . GLN A 1 97 ? -11.469 8.961 4.805 1 98.56 97 GLN A C 1
ATOM 788 O O . GLN A 1 97 ? -11.594 10.188 4.82 1 98.56 97 GLN A O 1
ATOM 793 N N . GLU A 1 98 ? -11.055 8.234 5.848 1 98.75 98 GLU A N 1
ATOM 794 C CA . GLU A 1 98 ? -10.805 8.812 7.164 1 98.75 98 GLU A CA 1
ATOM 795 C C . GLU A 1 98 ? -9.312 8.906 7.449 1 98.75 98 GLU A C 1
ATOM 797 O O . GLU A 1 98 ? -8.57 7.949 7.203 1 98.75 98 GLU A O 1
ATOM 802 N N . THR A 1 99 ? -8.875 10.086 7.961 1 98.69 99 THR A N 1
ATOM 803 C CA . THR A 1 99 ? -7.457 10.305 8.219 1 98.69 99 THR A CA 1
ATOM 804 C C . THR A 1 99 ? -7.254 10.961 9.578 1 98.69 99 THR A C 1
ATOM 806 O O . THR A 1 99 ? -7.949 11.922 9.922 1 98.69 99 THR A O 1
ATOM 809 N N . GLN A 1 100 ? -6.348 10.492 10.336 1 97.5 100 GLN A N 1
ATOM 810 C CA . GLN A 1 100 ? -5.914 11.188 11.547 1 97.5 100 GLN A CA 1
ATOM 811 C C . GLN A 1 100 ? -4.441 10.914 11.836 1 97.5 100 GLN A C 1
ATOM 813 O O . GLN A 1 100 ? -3.926 9.844 11.523 1 97.5 100 GLN A O 1
ATOM 818 N N . VAL A 1 101 ? -3.797 11.875 12.43 1 96.94 101 VAL A N 1
ATOM 819 C CA . VAL A 1 101 ? -2.453 11.648 12.953 1 96.94 101 VAL A CA 1
ATOM 820 C C . VAL A 1 101 ? -2.514 10.711 14.156 1 96.94 101 VAL A C 1
ATOM 822 O O . VAL A 1 101 ? -3.199 11 15.141 1 96.94 101 VAL A O 1
ATOM 825 N N . LEU A 1 102 ?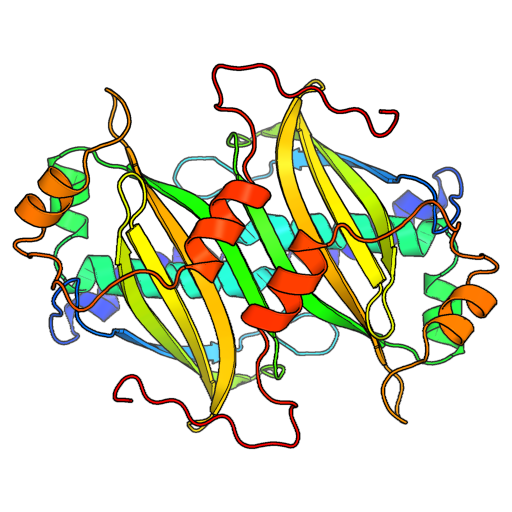 -1.863 9.617 14.07 1 96.56 102 LEU A N 1
ATOM 826 C CA . LEU A 1 102 ? -1.817 8.633 15.141 1 96.56 102 LEU A CA 1
ATOM 827 C C . LEU A 1 102 ? -0.861 9.062 16.25 1 96.56 102 LEU A C 1
ATOM 829 O O . LEU A 1 102 ? -1.16 8.906 17.422 1 96.56 102 LEU A O 1
ATOM 833 N N . GLY A 1 103 ? 0.269 9.562 15.898 1 96.12 103 GLY A N 1
ATOM 834 C CA . GLY A 1 103 ? 1.363 9.977 16.766 1 96.12 103 GLY A CA 1
ATOM 835 C C . GLY A 1 103 ? 2.672 10.164 16.016 1 96.12 103 GLY A C 1
ATOM 836 O O . GLY A 1 103 ? 2.686 10.234 14.781 1 96.12 103 GLY A O 1
ATOM 837 N N . ALA A 1 104 ? 3.717 10.336 16.812 1 95.88 104 ALA A N 1
ATOM 838 C CA . ALA A 1 104 ? 5.039 10.523 16.219 1 95.88 104 ALA A CA 1
ATOM 839 C C . ALA A 1 104 ? 6.117 9.852 17.062 1 95.88 104 ALA A C 1
ATOM 841 O O . ALA A 1 104 ? 5.973 9.734 18.281 1 95.88 104 ALA A O 1
ATOM 842 N N . ASP A 1 105 ? 7.074 9.336 16.438 1 93.25 105 ASP A N 1
ATOM 843 C CA . ASP A 1 105 ? 8.312 8.984 17.125 1 93.25 105 ASP A CA 1
ATOM 844 C C . ASP A 1 105 ? 9.422 9.977 16.781 1 93.25 105 ASP A C 1
ATOM 846 O O . ASP A 1 105 ? 9.156 11.117 16.422 1 93.25 105 ASP A O 1
ATOM 850 N N . GLU A 1 106 ? 10.672 9.641 16.969 1 90.81 106 GLU A N 1
ATOM 851 C CA . GLU A 1 106 ? 11.773 10.586 16.781 1 90.81 106 GLU A CA 1
ATOM 852 C C . GLU A 1 106 ? 11.93 10.953 15.312 1 90.81 106 GLU A C 1
ATOM 854 O O . GLU A 1 106 ? 12.414 12.039 14.992 1 90.81 106 GLU A O 1
ATOM 859 N N . LYS A 1 107 ? 11.445 10.094 14.438 1 93 107 LYS A N 1
ATOM 860 C CA . LYS A 1 107 ? 11.75 10.273 13.023 1 93 107 LYS A CA 1
ATOM 861 C C . LYS A 1 107 ? 10.484 10.531 12.219 1 93 107 LYS A C 1
ATOM 863 O O . LYS A 1 107 ? 10.477 11.375 11.312 1 93 107 LYS A O 1
ATOM 868 N N . CYS A 1 108 ? 9.438 9.891 12.586 1 97 108 CYS A N 1
ATOM 869 C CA . CYS A 1 108 ? 8.289 9.867 11.688 1 97 108 CYS A CA 1
ATOM 870 C C . CYS A 1 108 ? 7.043 10.398 12.391 1 97 108 CYS A C 1
ATOM 872 O O . CYS A 1 108 ? 6.914 10.273 13.609 1 97 108 CYS A O 1
ATOM 874 N N . ILE A 1 109 ? 6.215 10.992 11.625 1 97.19 109 ILE A N 1
ATOM 875 C CA . ILE A 1 109 ? 4.816 11.211 11.969 1 97.19 109 ILE A CA 1
ATOM 876 C C . ILE A 1 109 ? 3.951 10.117 11.359 1 97.19 109 ILE A C 1
ATOM 878 O O . ILE A 1 109 ? 4.047 9.836 10.156 1 97.19 109 ILE A O 1
ATOM 882 N N . TYR A 1 110 ? 3.119 9.484 12.211 1 98.19 110 TYR A N 1
ATOM 883 C CA . TYR A 1 110 ? 2.328 8.344 11.773 1 98.19 110 TYR A CA 1
ATOM 884 C C . TYR A 1 110 ? 0.865 8.727 11.586 1 98.19 110 TYR A C 1
ATOM 886 O O . TYR A 1 110 ? 0.283 9.406 12.438 1 98.19 110 TYR A O 1
ATOM 894 N N . PHE A 1 111 ? 0.288 8.258 10.469 1 98.38 111 PHE A N 1
ATOM 895 C CA . PHE A 1 111 ? -1.137 8.406 10.195 1 98.38 111 PHE A CA 1
ATOM 896 C C . PHE A 1 111 ? -1.852 7.066 10.297 1 98.38 111 PHE A C 1
ATOM 898 O O . PHE A 1 111 ? -1.301 6.035 9.906 1 98.38 111 PHE A O 1
ATOM 905 N N . GLU A 1 112 ? -3.016 7.082 10.867 1 98.56 112 GLU A N 1
ATOM 906 C CA . GLU A 1 112 ? -3.99 6.02 10.648 1 98.56 112 GLU A CA 1
ATOM 907 C C . GLU A 1 112 ? -5.066 6.449 9.656 1 98.56 112 GLU A C 1
ATOM 909 O O . GLU A 1 112 ? -5.629 7.539 9.773 1 98.56 112 GLU A O 1
ATOM 914 N N . GLN A 1 113 ? -5.34 5.637 8.734 1 98.88 113 GLN A N 1
ATOM 915 C CA . GLN A 1 113 ? -6.352 5.941 7.73 1 98.88 113 GLN A CA 1
ATOM 916 C C . GLN A 1 113 ? -7.285 4.754 7.512 1 98.88 113 GLN A C 1
ATOM 918 O O . GLN A 1 113 ? -6.867 3.6 7.617 1 98.88 113 GLN A O 1
ATOM 923 N N . ARG A 1 114 ? -8.516 5.043 7.238 1 98.88 114 ARG A N 1
ATOM 924 C CA . ARG A 1 114 ? -9.547 4.016 7.137 1 98.88 114 ARG A CA 1
ATOM 925 C C . ARG A 1 114 ? -10.469 4.285 5.953 1 98.88 114 ARG A C 1
ATOM 927 O O . ARG A 1 114 ? -10.75 5.441 5.629 1 98.88 114 ARG A O 1
ATOM 934 N N . ILE A 1 115 ? -10.859 3.258 5.312 1 98.94 115 ILE A N 1
ATOM 935 C CA . ILE A 1 115 ? -12 3.277 4.406 1 98.94 115 ILE A CA 1
ATOM 936 C C . ILE A 1 115 ? -13.258 2.816 5.145 1 98.94 115 ILE A C 1
ATOM 938 O O . ILE A 1 115 ? -13.289 1.717 5.703 1 98.94 115 ILE A O 1
ATOM 942 N N . VAL A 1 116 ? -14.266 3.645 5.133 1 98.94 116 VAL A N 1
ATOM 943 C CA . VAL A 1 116 ? -15.469 3.355 5.906 1 98.94 116 VAL A CA 1
ATOM 944 C C . VAL A 1 116 ? -16.688 3.35 4.984 1 98.94 116 VAL A C 1
ATOM 946 O O . VAL A 1 116 ? -16.906 4.301 4.234 1 98.94 116 VAL A O 1
ATOM 949 N N . VAL A 1 117 ? -17.406 2.332 5.012 1 98.81 117 VAL A N 1
ATOM 950 C CA . VAL A 1 117 ? -18.656 2.188 4.266 1 98.81 117 VAL A CA 1
ATOM 951 C C . VAL A 1 117 ? -19.812 1.953 5.23 1 98.81 117 VAL A C 1
ATOM 953 O O . VAL A 1 117 ? -19.797 0.996 6.008 1 98.81 117 VAL A O 1
ATOM 956 N N . ASP A 1 118 ? -20.766 2.865 5.211 1 97.75 118 ASP A N 1
ATOM 957 C CA . ASP A 1 118 ? -21.953 2.748 6.051 1 97.75 118 ASP A CA 1
ATOM 958 C C . ASP A 1 118 ? -21.578 2.506 7.512 1 97.75 118 ASP A C 1
ATOM 960 O O . ASP A 1 118 ? -22.078 1.577 8.141 1 97.75 118 ASP A O 1
ATOM 964 N N . GLY A 1 119 ? -20.562 3.154 7.918 1 97.81 119 GLY A N 1
ATOM 965 C CA . GLY A 1 119 ? -20.172 3.164 9.32 1 97.81 119 GLY A CA 1
ATOM 966 C C . GLY A 1 119 ? -19.25 2.014 9.688 1 97.81 119 GLY A C 1
ATOM 967 O O . GLY A 1 119 ? -18.844 1.893 10.844 1 97.81 119 GLY A O 1
ATOM 968 N N . GLU A 1 120 ? -18.875 1.139 8.727 1 98.44 120 GLU A N 1
ATOM 969 C CA . GLU A 1 120 ? -18.016 -0.013 8.984 1 98.44 120 GLU A CA 1
ATOM 970 C C . GLU A 1 120 ? -16.656 0.168 8.328 1 98.44 120 GLU A C 1
ATOM 972 O O . GLU A 1 120 ? -16.562 0.659 7.199 1 98.44 120 GLU A O 1
ATOM 977 N N . ILE A 1 121 ? -15.641 -0.281 9.031 1 98.88 121 ILE A N 1
ATOM 978 C CA . ILE A 1 121 ? -14.289 -0.226 8.484 1 98.88 121 ILE A CA 1
ATOM 979 C C . ILE A 1 121 ? -14.117 -1.323 7.438 1 98.88 121 ILE A C 1
ATOM 981 O O . ILE A 1 121 ? -14.289 -2.508 7.734 1 98.88 121 ILE A O 1
ATOM 985 N N . TYR A 1 122 ? -13.734 -0.942 6.273 1 98.88 122 TYR A N 1
ATOM 986 C CA . TYR A 1 122 ? -13.477 -1.885 5.188 1 98.88 122 TYR A CA 1
ATOM 987 C C . TYR A 1 122 ? -11.984 -2.119 5.008 1 98.88 122 TYR A C 1
ATOM 989 O O . TYR A 1 122 ? -11.562 -3.199 4.582 1 98.88 122 TYR A O 1
ATOM 997 N N . ALA A 1 123 ? -11.211 -1.166 5.293 1 98.88 123 ALA A N 1
ATOM 998 C CA . ALA A 1 123 ? -9.75 -1.238 5.238 1 98.88 123 ALA A CA 1
ATOM 999 C C . ALA A 1 123 ? -9.117 -0.243 6.203 1 98.88 123 ALA A C 1
ATOM 1001 O O . ALA A 1 123 ? -9.688 0.815 6.48 1 98.88 123 ALA A O 1
ATOM 1002 N N . ARG A 1 124 ? -7.977 -0.588 6.723 1 98.94 124 ARG A N 1
ATOM 1003 C CA . ARG A 1 124 ? -7.234 0.286 7.625 1 98.94 124 ARG A CA 1
ATOM 1004 C C . ARG A 1 124 ? -5.746 0.288 7.285 1 98.94 124 ARG A C 1
ATOM 1006 O O . ARG A 1 124 ? -5.16 -0.767 7.035 1 98.94 124 ARG A O 1
ATOM 1013 N N . GLY A 1 125 ? -5.188 1.437 7.234 1 98.75 125 GLY A N 1
ATOM 1014 C CA . GLY A 1 125 ? -3.773 1.582 6.938 1 98.75 125 GLY A CA 1
ATOM 1015 C C . GLY A 1 125 ? -3.039 2.459 7.934 1 98.75 125 GLY A C 1
ATOM 1016 O O . GLY A 1 125 ? -3.654 3.289 8.609 1 98.75 125 GLY A O 1
ATOM 1017 N N . TYR A 1 126 ? -1.782 2.254 8.039 1 98.88 126 TYR A N 1
ATOM 1018 C CA . TYR A 1 126 ? -0.844 3.09 8.781 1 98.88 126 TYR A CA 1
ATOM 1019 C C . TYR A 1 126 ? 0.293 3.561 7.883 1 98.88 126 TYR A C 1
ATOM 1021 O O . TYR A 1 126 ? 0.838 2.779 7.098 1 98.88 126 TYR A O 1
ATOM 1029 N N . ILE A 1 127 ? 0.573 4.785 8.008 1 98.81 127 ILE A N 1
ATOM 1030 C CA . ILE A 1 127 ? 1.58 5.398 7.152 1 98.81 127 ILE A CA 1
ATOM 1031 C C . ILE A 1 127 ? 2.605 6.141 8.008 1 98.81 127 ILE A C 1
ATOM 1033 O O . ILE A 1 127 ? 2.242 6.961 8.852 1 98.81 127 ILE A O 1
ATOM 1037 N N . ALA A 1 128 ? 3.836 5.832 7.809 1 98.75 128 ALA A N 1
ATOM 1038 C CA . ALA A 1 128 ? 4.938 6.574 8.414 1 98.75 128 ALA A CA 1
ATOM 1039 C C . ALA A 1 128 ? 5.496 7.613 7.445 1 98.75 128 ALA A C 1
ATOM 1041 O O . ALA A 1 128 ? 5.941 7.273 6.348 1 98.75 128 ALA A O 1
ATOM 1042 N N . THR A 1 129 ? 5.477 8.844 7.879 1 98.19 129 THR A N 1
ATOM 1043 C CA . THR A 1 129 ? 5.891 9.93 6.992 1 98.19 129 THR A CA 1
ATOM 1044 C C . THR A 1 129 ? 6.969 10.781 7.648 1 98.19 129 THR A C 1
ATOM 1046 O O . THR A 1 129 ? 7.125 10.766 8.867 1 98.19 129 THR A O 1
ATOM 1049 N N . ARG A 1 130 ? 7.684 11.461 6.805 1 97.06 130 ARG A N 1
ATOM 1050 C CA . ARG A 1 130 ? 8.633 12.492 7.207 1 97.06 130 ARG A CA 1
ATOM 1051 C C . ARG A 1 130 ? 8.523 13.719 6.312 1 97.06 130 ARG A C 1
ATOM 1053 O O . ARG A 1 130 ? 7.973 13.648 5.211 1 97.06 130 ARG A O 1
ATOM 1060 N N . LEU A 1 131 ? 8.961 14.773 6.84 1 97.31 131 LEU A N 1
ATOM 1061 C CA . LEU A 1 131 ? 9.203 15.938 5.996 1 97.31 131 LEU A CA 1
ATOM 1062 C C . LEU A 1 131 ? 10.695 16.141 5.762 1 97.31 131 LEU A C 1
ATOM 1064 O O . LEU A 1 131 ? 11.5 15.961 6.676 1 97.31 131 LEU A O 1
ATOM 1068 N N . VAL A 1 132 ? 11.008 16.469 4.559 1 96.5 132 VAL A N 1
ATOM 1069 C CA . VAL A 1 132 ? 12.414 16.688 4.227 1 96.5 132 VAL A CA 1
ATOM 1070 C C . VAL A 1 132 ? 12.594 18.062 3.582 1 96.5 132 VAL A C 1
ATOM 1072 O O . VAL A 1 132 ? 11.664 18.578 2.971 1 96.5 132 VAL A O 1
ATOM 1075 N N . SER A 1 133 ? 13.695 18.656 3.789 1 96.69 133 SER A N 1
ATOM 1076 C CA . SER A 1 133 ? 14.156 19.875 3.113 1 96.69 133 SER A CA 1
ATOM 1077 C C . SER A 1 133 ? 15.43 19.609 2.314 1 96.69 133 SER A C 1
ATOM 1079 O O . SER A 1 133 ? 15.891 18.469 2.227 1 96.69 133 SER A O 1
ATOM 1081 N N . LYS A 1 134 ? 15.969 20.641 1.777 1 94.62 134 LYS A N 1
ATOM 1082 C CA . LYS A 1 134 ? 17.234 20.531 1.051 1 94.62 134 LYS A CA 1
ATOM 1083 C C . LYS A 1 134 ? 18.359 20.078 1.976 1 94.62 134 LYS A C 1
ATOM 1085 O O . LYS A 1 134 ? 19.297 19.422 1.535 1 94.62 134 LYS A O 1
ATOM 1090 N N . SER A 1 135 ? 18.219 20.359 3.201 1 94.12 135 SER A N 1
ATOM 1091 C CA . SER A 1 135 ? 19.281 20.062 4.172 1 94.12 135 SER A CA 1
ATOM 1092 C C . SER A 1 135 ? 19.047 18.719 4.844 1 94.12 135 SER A C 1
ATOM 1094 O O . SER A 1 135 ? 19.812 18.328 5.734 1 94.12 135 SER A O 1
ATOM 1096 N N . GLY A 1 136 ? 18 18.062 4.453 1 93.75 136 GLY A N 1
ATOM 1097 C CA . GLY A 1 136 ? 17.719 16.766 5.062 1 93.75 136 GLY A CA 1
ATOM 1098 C C . GLY A 1 136 ? 16.391 16.703 5.777 1 93.75 136 GLY A C 1
ATOM 1099 O O . GLY A 1 136 ? 15.523 17.562 5.559 1 93.75 136 GLY A O 1
ATOM 1100 N N . PRO A 1 137 ? 16.219 15.664 6.586 1 95.62 137 PRO A N 1
ATOM 1101 C CA . PRO A 1 137 ? 14.961 15.523 7.312 1 95.62 137 PRO A CA 1
ATOM 1102 C C . PRO A 1 137 ? 14.695 16.688 8.266 1 95.62 137 PRO A C 1
ATOM 1104 O O . PRO A 1 137 ? 15.617 17.172 8.93 1 95.62 137 PRO A O 1
ATOM 1107 N N . VAL A 1 138 ? 13.477 17.156 8.281 1 97.5 138 VAL A N 1
ATOM 1108 C CA . VAL A 1 138 ? 13.055 18.219 9.188 1 97.5 138 VAL A CA 1
ATOM 1109 C C . VAL A 1 138 ? 12.664 17.609 10.539 1 97.5 138 VAL A C 1
ATOM 1111 O O . VAL A 1 138 ? 11.852 16.688 10.609 1 97.5 138 VAL A O 1
ATOM 1114 N N . PRO A 1 139 ? 13.219 18.094 11.625 1 96.56 139 PRO A N 1
ATOM 1115 C CA . PRO A 1 139 ? 12.828 17.578 12.945 1 96.56 139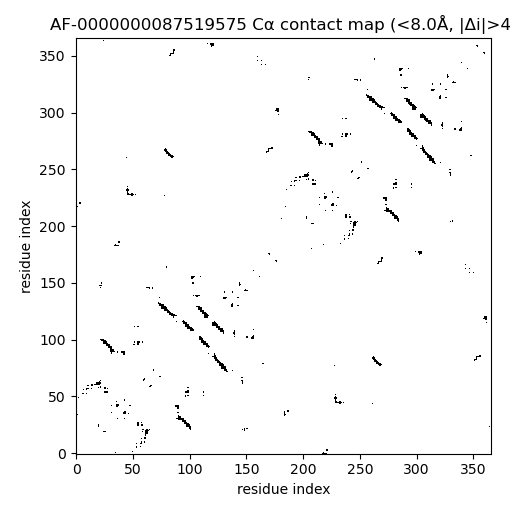 PRO A CA 1
ATOM 1116 C C . PRO A 1 139 ? 11.336 17.781 13.234 1 96.56 139 PRO A C 1
ATOM 1118 O O . PRO A 1 139 ? 10.773 18.828 12.883 1 96.56 139 PRO A O 1
ATOM 1121 N N . ASN A 1 140 ? 10.734 16.812 13.891 1 95.31 140 ASN A N 1
ATOM 1122 C CA . ASN A 1 140 ? 9.305 16.875 14.172 1 95.31 140 ASN A CA 1
ATOM 1123 C C . ASN A 1 140 ? 8.945 18.094 15.008 1 95.31 140 ASN A C 1
ATOM 1125 O O . ASN A 1 140 ? 7.871 18.672 14.852 1 95.31 140 ASN A O 1
ATOM 1129 N N . GLU A 1 141 ? 9.797 18.484 15.906 1 93.94 141 GLU A N 1
ATOM 1130 C CA . GLU A 1 141 ? 9.555 19.672 16.734 1 93.94 141 GLU A CA 1
ATOM 1131 C C . GLU A 1 141 ? 9.328 20.906 15.867 1 93.94 141 GLU A C 1
ATOM 1133 O O . GLU A 1 141 ? 8.445 21.719 16.156 1 93.94 141 GLU A O 1
ATOM 1138 N N . GLN A 1 142 ? 10.125 21.031 14.828 1 95.31 142 GLN A N 1
ATOM 1139 C CA . GLN A 1 142 ? 9.984 22.141 13.898 1 95.31 142 GLN A CA 1
ATOM 1140 C C . GLN A 1 142 ? 8.672 22.047 13.133 1 95.31 142 GLN A C 1
ATOM 1142 O O . GLN A 1 142 ? 8.008 23.062 12.906 1 95.31 142 GLN A O 1
ATOM 1147 N N . ILE A 1 143 ? 8.32 20.859 12.727 1 96 143 ILE A N 1
ATOM 1148 C CA . ILE A 1 143 ? 7.082 20.641 11.992 1 96 143 ILE A CA 1
ATOM 1149 C C . ILE A 1 143 ? 5.883 21.016 12.859 1 96 143 ILE A C 1
ATOM 1151 O O . ILE A 1 143 ? 4.984 21.734 12.414 1 96 143 ILE A O 1
ATOM 1155 N N . PHE A 1 144 ? 5.871 20.547 14.117 1 94.19 144 PHE A N 1
ATOM 1156 C CA . PHE A 1 144 ? 4.77 20.828 15.031 1 94.19 144 PHE A CA 1
ATOM 1157 C C . PHE A 1 144 ? 4.684 22.312 15.336 1 94.19 144 PHE A C 1
ATOM 1159 O O . PHE A 1 144 ? 3.586 22.875 15.438 1 94.19 144 PHE A O 1
ATOM 1166 N N . ALA A 1 145 ? 5.809 22.953 15.484 1 94.56 145 ALA A N 1
ATOM 1167 C CA . ALA A 1 145 ? 5.828 24.406 15.703 1 94.56 145 ALA A CA 1
ATOM 1168 C C . ALA A 1 145 ? 5.195 25.141 14.531 1 94.56 145 ALA A C 1
ATOM 1170 O O . ALA A 1 145 ? 4.391 26.062 14.727 1 94.56 145 ALA A O 1
ATOM 1171 N N . ALA A 1 146 ? 5.539 24.703 13.32 1 94.38 146 ALA A N 1
ATOM 1172 C CA . ALA A 1 146 ? 4.992 25.328 12.117 1 94.38 146 ALA A CA 1
ATOM 1173 C C . ALA A 1 146 ? 3.484 25.094 12.023 1 94.38 146 ALA A C 1
ATOM 1175 O O . ALA A 1 146 ? 2.752 25.953 11.516 1 94.38 146 ALA A O 1
ATOM 1176 N N . ALA A 1 147 ? 3.035 23.953 12.484 1 92.62 147 ALA A N 1
ATOM 1177 C CA . ALA A 1 147 ? 1.621 23.578 12.453 1 92.62 147 ALA A CA 1
ATOM 1178 C C . ALA A 1 147 ? 0.859 24.25 13.594 1 92.62 147 ALA A C 1
ATOM 1180 O O . ALA A 1 147 ? -0.374 24.281 13.594 1 92.62 147 ALA A O 1
ATOM 1181 N N . GLY A 1 148 ? 1.647 24.766 14.594 1 92.81 148 GLY A N 1
ATOM 1182 C CA . GLY A 1 148 ? 1.035 25.375 15.766 1 92.81 148 GLY A CA 1
ATOM 1183 C C . GLY A 1 148 ? 0.388 24.375 16.703 1 92.81 148 GLY A C 1
ATOM 1184 O O . GLY A 1 148 ? -0.665 24.641 17.281 1 92.81 148 GLY A O 1
ATOM 1185 N N . VAL A 1 149 ? 0.953 23.172 16.625 1 92.25 149 VAL A N 1
ATOM 1186 C CA . VAL A 1 149 ? 0.377 22.141 17.469 1 92.25 149 VAL A CA 1
ATOM 1187 C C . VAL A 1 149 ? 1.469 21.5 18.328 1 92.25 149 VAL A C 1
ATOM 1189 O O . VAL A 1 149 ? 2.658 21.688 18.062 1 92.25 149 VAL A O 1
ATOM 1192 N N . SER A 1 150 ? 1.06 20.922 19.406 1 90.06 150 SER A N 1
ATOM 1193 C CA . SER A 1 150 ? 1.892 20.047 20.219 1 90.06 150 SER A CA 1
ATOM 1194 C C . SER A 1 150 ? 1.278 18.656 20.328 1 90.06 150 SER A C 1
ATOM 1196 O O . SER A 1 150 ? 0.075 18.516 20.562 1 90.06 150 SER A O 1
ATOM 1198 N N . MET A 1 151 ? 2.117 17.734 20.047 1 85.81 151 MET A N 1
ATOM 1199 C CA . MET A 1 151 ? 1.62 16.359 20.141 1 85.81 151 MET A CA 1
ATOM 1200 C C . MET A 1 151 ? 1.24 16.016 21.578 1 85.81 151 MET A C 1
ATOM 1202 O O . MET A 1 151 ? 2.078 16.078 22.469 1 85.81 151 MET A O 1
ATOM 1206 N N . PRO A 1 152 ? 0.014 15.648 21.703 1 85.38 152 PRO A N 1
ATOM 1207 C CA . PRO A 1 152 ? -0.393 15.266 23.047 1 85.38 152 PRO A CA 1
ATOM 1208 C C . PRO A 1 152 ? 0.341 14.031 23.562 1 85.38 152 PRO A C 1
ATOM 1210 O O . PRO A 1 152 ? 0.671 13.141 22.781 1 85.38 152 PRO A O 1
ATOM 1213 N N . ASP A 1 153 ? 0.546 13.969 24.859 1 82.06 153 ASP A N 1
ATOM 1214 C CA . ASP A 1 153 ? 1.265 12.859 25.469 1 82.06 153 ASP A CA 1
ATOM 1215 C C . ASP A 1 153 ? 0.513 11.547 25.297 1 82.06 153 ASP A C 1
ATOM 1217 O O . ASP A 1 153 ? 1.119 10.469 25.297 1 82.06 153 ASP A O 1
ATOM 1221 N N . ASP A 1 154 ? -0.748 11.711 25.172 1 80.56 154 ASP A N 1
ATOM 1222 C CA . ASP A 1 154 ? -1.564 10.5 25.094 1 80.56 154 ASP A CA 1
ATOM 1223 C C . ASP A 1 154 ? -1.648 9.984 23.672 1 80.56 154 ASP A C 1
ATOM 1225 O O . ASP A 1 154 ? -2.186 8.898 23.422 1 80.56 154 ASP A O 1
ATOM 1229 N N . ARG A 1 155 ? -1.153 10.672 22.75 1 86.88 155 ARG A N 1
ATOM 1230 C CA . ARG A 1 155 ? -1.087 10.18 21.375 1 86.88 155 ARG A CA 1
ATOM 1231 C C . ARG A 1 155 ? 0.265 9.531 21.094 1 86.88 155 ARG A C 1
ATOM 1233 O O . ARG A 1 155 ? 1.165 10.18 20.547 1 86.88 155 ARG A O 1
ATOM 1240 N N . GLN A 1 156 ? 0.336 8.352 21.531 1 91.31 156 GLN A N 1
ATOM 1241 C CA . GLN A 1 156 ? 1.56 7.582 21.328 1 91.31 156 GLN A CA 1
ATOM 1242 C C . GLN A 1 156 ? 1.371 6.523 20.25 1 91.31 156 GLN A C 1
ATOM 1244 O O . GLN A 1 156 ? 0.316 5.891 20.172 1 91.31 156 GLN A O 1
ATOM 1249 N N . VAL A 1 157 ? 2.363 6.363 19.453 1 95.88 157 VAL A N 1
ATOM 1250 C CA . VAL A 1 157 ? 2.354 5.301 18.453 1 95.88 157 VAL A CA 1
ATOM 1251 C C . VAL A 1 157 ? 2.387 3.941 19.141 1 95.88 157 VAL A C 1
ATOM 1253 O O . VAL A 1 157 ? 3.266 3.68 19.969 1 95.88 157 VAL A O 1
ATOM 1256 N N . PRO A 1 158 ? 1.406 3.104 18.875 1 95.94 158 PRO A N 1
ATOM 1257 C CA . PRO A 1 158 ? 1.469 1.763 19.469 1 95.94 158 PRO A CA 1
ATOM 1258 C C . PRO A 1 158 ? 2.811 1.074 19.219 1 95.94 158 PRO A C 1
ATOM 1260 O O . PRO A 1 158 ? 3.379 1.192 18.125 1 95.94 158 PRO A O 1
ATOM 1263 N N . ALA A 1 159 ? 3.266 0.329 20.172 1 96.38 159 ALA A N 1
ATOM 1264 C CA . ALA A 1 159 ? 4.586 -0.292 20.141 1 96.38 159 ALA A CA 1
ATOM 1265 C C . ALA A 1 159 ? 4.73 -1.21 18.922 1 96.38 159 ALA A C 1
ATOM 1267 O O . ALA A 1 159 ? 5.805 -1.285 18.312 1 96.38 159 ALA A O 1
ATOM 1268 N N . TRP A 1 160 ? 3.699 -1.907 18.609 1 97.38 160 TRP A N 1
ATOM 1269 C CA . TRP A 1 160 ? 3.791 -2.869 17.516 1 97.38 160 TRP A CA 1
ATOM 1270 C C . TRP A 1 160 ? 4.016 -2.158 16.188 1 97.38 160 TRP A C 1
ATOM 1272 O O . TRP A 1 160 ? 4.633 -2.715 15.266 1 97.38 160 TRP A O 1
ATOM 1282 N N . ILE A 1 161 ? 3.58 -0.907 16.031 1 97.69 161 ILE A N 1
ATOM 1283 C CA . ILE A 1 161 ? 3.799 -0.139 14.812 1 97.69 161 ILE A CA 1
ATOM 1284 C C . ILE A 1 161 ? 5.258 0.301 14.734 1 97.69 161 ILE A C 1
ATOM 1286 O O . ILE A 1 161 ? 5.879 0.226 13.672 1 97.69 161 ILE A O 1
ATOM 1290 N N . THR A 1 162 ? 5.773 0.757 15.891 1 96.06 162 THR A N 1
ATOM 1291 C CA . THR A 1 162 ? 7.188 1.108 15.93 1 96.06 162 THR A CA 1
ATOM 1292 C C . THR A 1 162 ? 8.055 -0.104 15.602 1 96.06 162 THR A C 1
ATOM 1294 O O . THR A 1 162 ? 9.031 0.008 14.859 1 96.06 162 THR A O 1
ATOM 1297 N N . GLN A 1 163 ? 7.684 -1.227 16.109 1 96.38 163 GLN A N 1
ATOM 1298 C CA . GLN A 1 163 ? 8.422 -2.459 15.867 1 96.38 163 GLN A CA 1
ATOM 1299 C C . GLN A 1 163 ? 8.336 -2.865 14.398 1 96.38 163 GLN A C 1
ATOM 1301 O O . GLN A 1 163 ? 9.328 -3.299 13.812 1 96.38 163 GLN A O 1
ATOM 1306 N N . TRP A 1 164 ? 7.168 -2.734 13.805 1 95.94 164 TRP A N 1
ATOM 1307 C CA . TRP A 1 164 ? 6.996 -3.016 12.383 1 95.94 164 TRP A CA 1
ATOM 1308 C C . TRP A 1 164 ? 7.93 -2.154 11.539 1 95.94 164 TRP A C 1
ATOM 1310 O O . TRP A 1 164 ? 8.555 -2.645 10.594 1 95.94 164 TRP A O 1
ATOM 1320 N N . ARG A 1 165 ? 7.992 -0.898 11.883 1 96.56 165 ARG A N 1
ATOM 1321 C CA . ARG A 1 165 ? 8.852 0.026 11.156 1 96.56 165 ARG A CA 1
ATOM 1322 C C . ARG A 1 165 ? 10.312 -0.395 11.25 1 96.56 165 ARG A C 1
ATOM 1324 O O . ARG A 1 165 ? 11.047 -0.349 10.25 1 96.56 165 ARG A O 1
ATOM 1331 N N . GLU A 1 166 ? 10.695 -0.806 12.383 1 96.62 166 GLU A N 1
ATOM 1332 C CA . GLU A 1 166 ? 12.07 -1.237 12.586 1 96.62 166 GLU A CA 1
ATOM 1333 C C . GLU A 1 166 ? 12.359 -2.533 11.836 1 96.62 166 GLU A C 1
ATOM 1335 O O . GLU A 1 166 ? 13.367 -2.637 11.133 1 96.62 166 GLU A O 1
ATOM 1340 N N . ASP A 1 167 ? 11.484 -3.5 11.953 1 97.62 167 ASP A N 1
ATOM 1341 C CA . ASP A 1 167 ? 11.68 -4.824 11.367 1 97.62 167 ASP A CA 1
ATOM 1342 C C . ASP A 1 167 ? 11.672 -4.758 9.844 1 97.62 167 ASP A C 1
ATOM 1344 O O . ASP A 1 167 ? 12.352 -5.539 9.18 1 97.62 167 ASP A O 1
ATOM 1348 N N . SER A 1 168 ? 10.906 -3.854 9.266 1 97.81 168 SER A N 1
ATOM 1349 C CA . SER A 1 168 ? 10.742 -3.795 7.816 1 97.81 168 SER A CA 1
ATOM 1350 C C . SER A 1 168 ? 11.711 -2.799 7.188 1 97.81 168 SER A C 1
ATOM 1352 O O . SER A 1 168 ? 11.688 -2.584 5.973 1 97.81 168 SER A O 1
ATOM 1354 N N . SER A 1 169 ? 12.57 -2.209 7.98 1 97.38 169 SER A N 1
ATOM 1355 C CA . SER A 1 169 ? 13.422 -1.107 7.527 1 97.38 169 SER A CA 1
ATOM 1356 C C . SER A 1 169 ? 14.438 -1.58 6.496 1 97.38 169 SER A C 1
ATOM 1358 O O . SER A 1 169 ? 14.812 -2.754 6.48 1 97.38 169 SER A O 1
ATOM 1360 N N . LEU A 1 170 ? 14.789 -0.731 5.59 1 97.62 170 LEU A N 1
ATOM 1361 C CA . LEU A 1 170 ? 15.914 -0.854 4.66 1 97.62 170 LEU A CA 1
ATOM 1362 C C . LEU A 1 170 ? 17.047 0.085 5.051 1 97.62 170 LEU A C 1
ATOM 1364 O O . LEU A 1 170 ? 16.828 1.063 5.77 1 97.62 170 LEU A O 1
ATOM 1368 N N . PRO A 1 171 ? 18.25 -0.229 4.594 1 96.12 171 PRO A N 1
ATOM 1369 C CA . PRO A 1 171 ? 19.344 0.722 4.852 1 96.12 171 PRO A CA 1
ATOM 1370 C C . PRO A 1 171 ? 19.062 2.107 4.273 1 96.12 171 PRO A C 1
ATOM 1372 O O . PRO A 1 171 ? 18.312 2.234 3.305 1 96.12 171 PRO A O 1
ATOM 1375 N N . SER A 1 172 ? 19.672 3.1 4.953 1 93 172 SER A N 1
ATOM 1376 C CA . SER A 1 172 ? 19.531 4.453 4.43 1 93 172 SER A CA 1
ATOM 1377 C C . SER A 1 172 ? 19.984 4.539 2.977 1 93 172 SER A C 1
ATOM 1379 O O . SER A 1 172 ? 20.75 3.691 2.512 1 93 172 SER A O 1
ATOM 1381 N N . ALA A 1 173 ? 19.594 5.594 2.324 1 91.5 173 ALA A N 1
ATOM 1382 C CA . ALA A 1 173 ? 19.891 5.758 0.902 1 91.5 173 ALA A CA 1
ATOM 1383 C C . ALA A 1 173 ? 21.391 5.887 0.66 1 91.5 173 ALA A C 1
ATOM 1385 O O . ALA A 1 173 ? 21.859 5.672 -0.458 1 91.5 173 ALA A O 1
ATOM 1386 N N . ARG A 1 174 ? 22.094 6.27 1.699 1 91.5 174 ARG A N 1
ATOM 1387 C CA . ARG A 1 174 ? 23.531 6.492 1.569 1 91.5 174 ARG A CA 1
ATOM 1388 C C . ARG A 1 174 ? 24.297 5.191 1.732 1 91.5 174 ARG A C 1
ATOM 1390 O O . ARG A 1 174 ? 25.484 5.121 1.4 1 91.5 174 ARG A O 1
ATOM 1397 N N . ARG A 1 175 ? 23.672 4.184 2.199 1 95.62 175 ARG A N 1
ATOM 1398 C CA . ARG A 1 175 ? 24.297 2.885 2.402 1 95.62 175 ARG A CA 1
ATOM 1399 C C . ARG A 1 175 ? 23.891 1.897 1.315 1 95.62 175 ARG A C 1
ATOM 1401 O O . ARG A 1 175 ? 22.75 1.936 0.835 1 95.62 175 ARG A O 1
ATOM 1408 N N . PRO A 1 176 ? 24.797 0.958 0.986 1 95.31 176 PRO A N 1
ATOM 1409 C CA . PRO A 1 176 ? 24.438 -0.031 -0.033 1 95.31 176 PRO A CA 1
ATOM 1410 C C . PRO A 1 176 ? 23.297 -0.949 0.412 1 95.31 176 PRO A C 1
ATOM 1412 O O . PRO A 1 176 ? 23.219 -1.307 1.59 1 95.31 176 PRO A O 1
ATOM 1415 N N . ALA A 1 177 ? 22.391 -1.344 -0.508 1 97.31 177 ALA A N 1
ATOM 1416 C CA . ALA A 1 177 ? 21.359 -2.369 -0.354 1 97.31 177 ALA A CA 1
ATOM 1417 C C . ALA A 1 177 ? 21.266 -3.25 -1.598 1 97.31 177 ALA A C 1
ATOM 1419 O O . ALA A 1 177 ? 20.266 -3.215 -2.32 1 97.31 177 ALA A O 1
ATOM 1420 N N . PRO A 1 178 ? 22.281 -4.039 -1.799 1 97.31 178 PRO A N 1
ATOM 1421 C CA . PRO A 1 178 ? 22.312 -4.859 -3.014 1 97.31 178 PRO A CA 1
ATOM 1422 C C . PRO A 1 178 ? 21.188 -5.898 -3.049 1 97.31 178 PRO A C 1
ATOM 1424 O O . PRO A 1 178 ? 20.844 -6.469 -2.014 1 97.31 178 PRO A O 1
ATOM 1427 N N . HIS A 1 179 ? 20.656 -6.102 -4.219 1 97.5 179 HIS A N 1
ATOM 1428 C CA . HIS A 1 179 ? 19.625 -7.117 -4.422 1 97.5 179 HIS A CA 1
ATOM 1429 C C . HIS A 1 179 ? 20.25 -8.484 -4.691 1 97.5 179 HIS A C 1
ATOM 1431 O O . HIS A 1 179 ? 21.141 -8.609 -5.543 1 97.5 179 HIS A O 1
ATOM 1437 N N . SER A 1 180 ? 19.859 -9.43 -3.994 1 94.56 180 SER A N 1
ATOM 1438 C CA . SER A 1 180 ? 20.141 -10.844 -4.223 1 94.56 180 SER A CA 1
ATOM 1439 C C . SER A 1 180 ? 19.047 -11.719 -3.613 1 94.56 180 SER A C 1
ATOM 1441 O O . SER A 1 180 ? 18.656 -11.523 -2.463 1 94.56 180 SER A O 1
ATOM 1443 N N . TRP A 1 181 ? 18.531 -12.578 -4.41 1 90.44 181 TRP A N 1
ATOM 1444 C CA . TRP A 1 181 ? 17.609 -13.539 -3.814 1 90.44 181 TRP A CA 1
ATOM 1445 C C . TRP A 1 181 ? 18.375 -14.609 -3.041 1 90.44 181 TRP A C 1
ATOM 1447 O O . TRP A 1 181 ? 17.797 -15.297 -2.193 1 90.44 181 TRP A O 1
ATOM 1457 N N . VAL A 1 182 ? 19.719 -14.781 -3.621 1 70.38 182 VAL A N 1
ATOM 1458 C CA . VAL A 1 182 ? 20.594 -15.781 -3.014 1 70.38 182 VAL A CA 1
ATOM 1459 C C . VAL A 1 182 ? 21.328 -15.172 -1.818 1 70.38 182 VAL A C 1
ATOM 1461 O O . VAL A 1 182 ? 21.844 -14.055 -1.903 1 70.38 182 VAL A O 1
ATOM 1464 N N . GLY A 1 183 ? 20.875 -15.203 -0.448 1 48.66 183 GLY A N 1
ATOM 1465 C CA . GLY A 1 183 ? 21.672 -14.953 0.74 1 48.66 183 GLY A CA 1
ATOM 1466 C C . GLY A 1 183 ? 21.656 -16.109 1.726 1 48.66 183 GLY A C 1
ATOM 1467 O O . GLY A 1 183 ? 20.797 -16.984 1.65 1 48.66 183 GLY A O 1
ATOM 1468 N N . MET B 1 1 ? -7.66 1.532 -14.062 1 63.34 1 MET B N 1
ATOM 1469 C CA . MET B 1 1 ? -7.852 1.068 -15.438 1 63.34 1 MET B CA 1
ATOM 1470 C C . MET B 1 1 ? -6.52 1.002 -16.172 1 63.34 1 MET B C 1
ATOM 1472 O O . MET B 1 1 ? -6.273 0.063 -16.938 1 63.34 1 MET B O 1
ATOM 1476 N N . HIS B 1 2 ? -5.629 1.831 -15.758 1 75.88 2 HIS B N 1
ATOM 1477 C CA . HIS B 1 2 ? -4.379 1.822 -16.516 1 75.88 2 HIS B CA 1
ATOM 1478 C C . HIS B 1 2 ? -3.586 0.546 -16.25 1 75.88 2 HIS B C 1
ATOM 1480 O O . HIS B 1 2 ? -2.932 0.019 -17.141 1 75.88 2 HIS B O 1
ATOM 1486 N N . MET B 1 3 ? -3.945 -0.133 -15.164 1 82.88 3 MET B N 1
ATOM 1487 C CA . MET B 1 3 ? -3.164 -1.328 -14.867 1 82.88 3 MET B CA 1
ATOM 1488 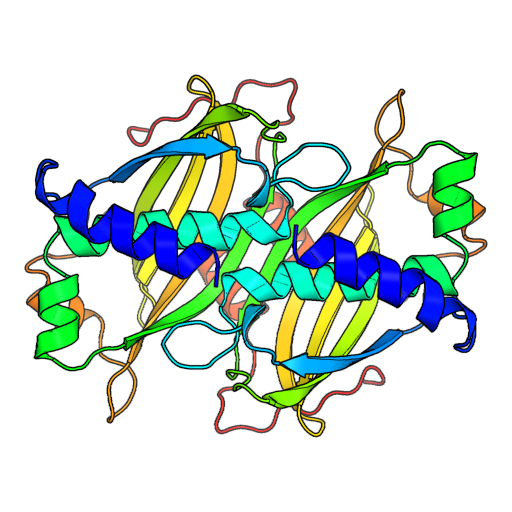C C . MET B 1 3 ? -3.717 -2.541 -15.602 1 82.88 3 MET B C 1
ATOM 1490 O O . MET B 1 3 ? -3 -3.52 -15.82 1 82.88 3 MET B O 1
ATOM 1494 N N . ILE B 1 4 ? -4.973 -2.439 -16.047 1 85.62 4 ILE B N 1
ATOM 1495 C CA . ILE B 1 4 ? -5.586 -3.547 -16.766 1 85.62 4 ILE B CA 1
ATOM 1496 C C . ILE B 1 4 ? -4.883 -3.734 -18.109 1 85.62 4 ILE B C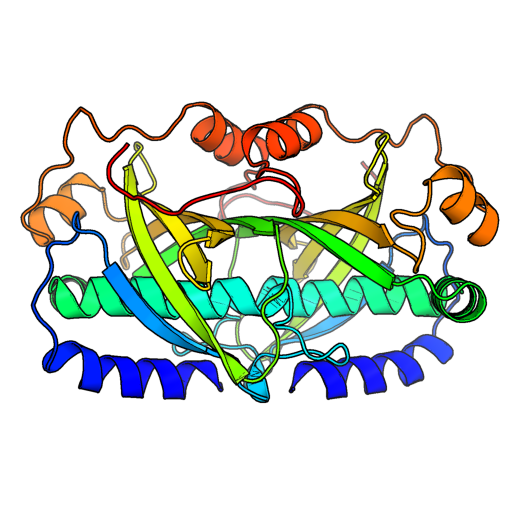 1
ATOM 1498 O O . ILE B 1 4 ? -4.625 -4.863 -18.531 1 85.62 4 ILE B O 1
ATOM 1502 N N . PHE B 1 5 ? -4.586 -2.678 -18.734 1 87.56 5 PHE B N 1
ATOM 1503 C CA . PHE B 1 5 ? -3.885 -2.74 -20.016 1 87.56 5 PHE B CA 1
ATOM 1504 C C . PHE B 1 5 ? -2.492 -3.338 -19.844 1 87.56 5 PHE B C 1
ATOM 1506 O O . PHE B 1 5 ? -2.059 -4.156 -20.656 1 87.56 5 PHE B O 1
ATOM 1513 N N . ARG B 1 6 ? -1.846 -3.021 -18.828 1 91.69 6 ARG B N 1
ATOM 1514 C CA . ARG B 1 6 ? -0.511 -3.555 -18.562 1 91.69 6 ARG B CA 1
ATOM 1515 C C . ARG B 1 6 ? -0.57 -5.043 -18.234 1 91.69 6 ARG B C 1
ATOM 1517 O O . ARG B 1 6 ? 0.33 -5.801 -18.594 1 91.69 6 ARG B O 1
ATOM 1524 N N . ILE B 1 7 ? -1.617 -5.453 -17.562 1 92.81 7 ILE B N 1
ATOM 1525 C CA . ILE B 1 7 ? -1.79 -6.867 -17.25 1 92.81 7 ILE B CA 1
ATOM 1526 C C . ILE B 1 7 ? -2.01 -7.656 -18.531 1 92.81 7 ILE B C 1
ATOM 1528 O O . ILE B 1 7 ? -1.474 -8.758 -18.703 1 92.81 7 ILE B O 1
ATOM 1532 N N . LEU B 1 8 ? -2.744 -7.074 -19.484 1 91.94 8 LEU B N 1
ATOM 1533 C CA . LEU B 1 8 ? -2.994 -7.73 -20.766 1 91.94 8 LEU B CA 1
ATOM 1534 C C . LEU B 1 8 ? -1.703 -7.863 -21.562 1 91.94 8 LEU B C 1
ATOM 1536 O O . LEU B 1 8 ? -1.453 -8.906 -22.172 1 91.94 8 LEU B O 1
ATOM 1540 N N . ILE B 1 9 ? -0.955 -6.863 -21.578 1 93.12 9 ILE B N 1
ATOM 1541 C CA . ILE B 1 9 ? 0.338 -6.91 -22.25 1 93.12 9 ILE B CA 1
ATOM 1542 C C . ILE B 1 9 ? 1.216 -7.984 -21.609 1 93.12 9 ILE B C 1
ATOM 1544 O O . ILE B 1 9 ? 1.895 -8.742 -22.297 1 93.12 9 ILE B O 1
ATOM 1548 N N . LEU B 1 10 ? 1.178 -8.008 -20.281 1 93.31 10 LEU B N 1
ATOM 1549 C CA . LEU B 1 10 ? 1.947 -8.992 -19.531 1 93.31 10 LEU B CA 1
ATOM 1550 C C . LEU B 1 10 ? 1.508 -10.406 -19.875 1 93.31 10 LEU B C 1
ATOM 1552 O O . LEU B 1 10 ? 2.34 -11.312 -19.969 1 93.31 10 LEU B O 1
ATOM 1556 N N . LEU B 1 11 ? 0.216 -10.594 -20.031 1 91.88 11 LEU B N 1
ATOM 1557 C CA . LEU B 1 11 ? -0.33 -11.898 -20.375 1 91.88 11 LEU B CA 1
ATOM 1558 C C . LEU B 1 11 ? 0.274 -12.406 -21.688 1 91.88 11 LEU B C 1
ATOM 1560 O O . LEU B 1 11 ? 0.676 -13.57 -21.781 1 91.88 11 LEU B O 1
ATOM 1564 N N . PHE B 1 12 ? 0.511 -11.523 -22.594 1 92.81 12 PHE B N 1
ATOM 1565 C CA . PHE B 1 12 ? 1.042 -11.906 -23.891 1 92.81 12 PHE B CA 1
ATOM 1566 C C . PHE B 1 12 ? 2.559 -12.047 -23.844 1 92.81 12 PHE B C 1
ATOM 1568 O O . PHE B 1 12 ? 3.119 -12.977 -24.422 1 92.81 12 PHE B O 1
ATOM 1575 N N . SER B 1 13 ? 3.18 -11.172 -23.109 1 93.06 13 SER B N 1
ATOM 1576 C CA . SER B 1 13 ? 4.637 -11.203 -23.078 1 93.06 13 SER B CA 1
ATOM 1577 C C . SER B 1 13 ? 5.141 -12.367 -22.234 1 93.06 13 SER B C 1
ATOM 1579 O O . SER B 1 13 ? 6.203 -12.93 -22.516 1 93.06 13 SER B O 1
ATOM 1581 N N . SER B 1 14 ? 4.438 -12.695 -21.203 1 92.31 14 SER B N 1
ATOM 1582 C CA . SER B 1 14 ? 4.836 -13.773 -20.312 1 92.31 14 SER B CA 1
ATOM 1583 C C . SER B 1 14 ? 4.828 -15.117 -21.031 1 92.31 14 SER B C 1
ATOM 1585 O O . SER B 1 14 ? 5.574 -16.031 -20.672 1 92.31 14 SER B O 1
ATOM 1587 N N . ARG B 1 15 ? 4.023 -15.289 -22.031 1 90.38 15 ARG B N 1
ATOM 1588 C CA . ARG B 1 15 ? 3.93 -16.531 -22.797 1 90.38 15 ARG B CA 1
ATOM 1589 C C . ARG B 1 15 ? 5.223 -16.797 -23.562 1 90.38 15 ARG B C 1
ATOM 1591 O O . ARG B 1 15 ? 5.535 -17.938 -23.891 1 90.38 15 ARG B O 1
ATOM 1598 N N . ARG B 1 16 ? 5.953 -15.742 -23.875 1 92.94 16 ARG B N 1
ATOM 1599 C CA . ARG B 1 16 ? 7.172 -15.867 -24.672 1 92.94 16 ARG B CA 1
ATOM 1600 C C . ARG B 1 16 ? 8.398 -15.977 -23.766 1 92.94 16 ARG B C 1
ATOM 1602 O O . ARG B 1 16 ? 9.516 -16.188 -24.25 1 92.94 16 ARG B O 1
ATOM 1609 N N . ARG B 1 17 ? 8.172 -15.828 -22.516 1 94.88 17 ARG B N 1
ATOM 1610 C CA . ARG B 1 17 ? 9.258 -15.922 -21.547 1 94.88 17 ARG B CA 1
ATOM 1611 C C . ARG B 1 17 ? 9.367 -17.328 -20.969 1 94.88 17 ARG B C 1
ATOM 1613 O O . ARG B 1 17 ? 8.414 -18.109 -21.031 1 94.88 17 ARG B O 1
ATOM 1620 N N . PRO B 1 18 ? 10.57 -17.625 -20.438 1 95.5 18 PRO B N 1
ATOM 1621 C CA . PRO B 1 18 ? 10.734 -18.953 -19.859 1 95.5 18 PRO B CA 1
ATOM 1622 C C . PRO B 1 18 ? 9.734 -19.234 -18.734 1 95.5 18 PRO B C 1
ATOM 1624 O O . PRO B 1 18 ? 9.414 -18.344 -17.953 1 95.5 18 PRO B O 1
ATOM 1627 N N . LYS B 1 19 ? 9.336 -20.453 -18.688 1 95.69 19 LYS B N 1
ATOM 1628 C CA . LYS B 1 19 ? 8.43 -20.875 -17.625 1 95.69 19 LYS B CA 1
ATOM 1629 C C . LYS B 1 19 ? 9.117 -20.828 -16.266 1 95.69 19 LYS B C 1
ATOM 1631 O O . LYS B 1 19 ? 10.336 -20.969 -16.172 1 95.69 19 LYS B O 1
ATOM 1636 N N . LEU B 1 20 ? 8.297 -20.609 -15.25 1 96.06 20 LEU B N 1
ATOM 1637 C CA . LEU B 1 20 ? 8.727 -20.609 -13.859 1 96.06 20 LEU B CA 1
ATOM 1638 C C . LEU B 1 20 ? 7.863 -21.562 -13.023 1 96.06 20 LEU B C 1
ATOM 1640 O O . LEU B 1 20 ? 6.711 -21.828 -13.375 1 96.06 20 LEU B O 1
ATOM 1644 N N . SER B 1 21 ? 8.547 -22.062 -11.984 1 95.19 21 SER B N 1
ATOM 1645 C CA . SER B 1 21 ? 7.73 -22.609 -10.906 1 95.19 21 SER B CA 1
ATOM 1646 C C . SER B 1 21 ? 7.176 -21.516 -10.008 1 95.19 21 SER B C 1
ATOM 1648 O O . SER B 1 21 ? 7.703 -20.391 -9.992 1 95.19 21 SER B O 1
ATOM 1650 N N . MET B 1 22 ? 6.176 -21.859 -9.281 1 94.31 22 MET B N 1
ATOM 1651 C CA . MET B 1 22 ? 5.582 -20.891 -8.359 1 94.31 22 MET B CA 1
ATOM 1652 C C . MET B 1 22 ? 6.586 -20.469 -7.297 1 94.31 22 MET B C 1
ATOM 1654 O O . MET B 1 22 ? 6.48 -19.375 -6.738 1 94.31 22 MET B O 1
ATOM 1658 N N . LEU B 1 23 ? 7.555 -21.312 -7.055 1 95.12 23 LEU B N 1
ATOM 1659 C CA . LEU B 1 23 ? 8.5 -21.047 -5.977 1 95.12 23 LEU B CA 1
ATOM 1660 C C . LEU B 1 23 ? 9.758 -20.375 -6.512 1 95.12 23 LEU B C 1
ATOM 1662 O O . LEU B 1 23 ? 10.656 -20.016 -5.742 1 95.12 23 LEU B O 1
ATOM 1666 N N . ASP B 1 24 ? 9.836 -20.234 -7.828 1 95.88 24 ASP B N 1
ATOM 1667 C CA . ASP B 1 24 ? 10.961 -19.516 -8.422 1 95.88 24 ASP B CA 1
ATOM 1668 C C . ASP B 1 24 ? 10.805 -18 -8.219 1 95.88 24 ASP B C 1
ATOM 1670 O O . ASP B 1 24 ? 9.703 -17.516 -7.984 1 95.88 24 ASP B O 1
ATOM 1674 N N . ALA B 1 25 ? 11.938 -17.312 -8.336 1 97.25 25 ALA B N 1
ATOM 1675 C CA . ALA B 1 25 ? 11.93 -15.844 -8.352 1 97.25 25 ALA B CA 1
ATOM 1676 C C . ALA B 1 25 ? 11.609 -15.312 -9.75 1 97.25 25 ALA B C 1
ATOM 1678 O O . ALA B 1 25 ? 12.133 -15.812 -10.75 1 97.25 25 ALA B O 1
ATOM 1679 N N . GLY B 1 26 ? 10.641 -14.391 -9.812 1 97.56 26 GLY B N 1
ATOM 1680 C CA . GLY B 1 26 ? 10.336 -13.703 -11.055 1 97.56 26 GLY B CA 1
ATOM 1681 C C . GLY B 1 26 ? 10.961 -12.328 -11.148 1 97.56 26 GLY B C 1
ATOM 1682 O O . GLY B 1 26 ? 11.062 -11.617 -10.141 1 97.56 26 GLY B O 1
ATOM 1683 N N . SER B 1 27 ? 11.352 -11.953 -12.336 1 97.69 27 SER B N 1
ATOM 1684 C CA . SER B 1 27 ? 11.906 -10.633 -12.625 1 97.69 27 SER B CA 1
ATOM 1685 C C . SER B 1 27 ? 11.266 -10.023 -13.859 1 97.69 27 SER B C 1
ATOM 1687 O O . SER B 1 27 ? 11.312 -10.617 -14.945 1 97.69 27 SER B O 1
ATOM 1689 N N . VAL B 1 28 ? 10.672 -8.906 -13.719 1 97.56 28 VAL B N 1
ATOM 1690 C CA . VAL B 1 28 ? 10.016 -8.227 -14.836 1 97.56 28 VAL B CA 1
ATOM 1691 C C . VAL B 1 28 ? 10.672 -6.871 -15.07 1 97.56 28 VAL B C 1
ATOM 1693 O O . VAL B 1 28 ? 10.555 -5.969 -14.234 1 97.56 28 VAL B O 1
ATOM 1696 N N . PRO B 1 29 ? 11.32 -6.715 -16.188 1 97.31 29 PRO B N 1
ATOM 1697 C CA . PRO B 1 29 ? 11.875 -5.395 -16.5 1 97.31 29 PRO B CA 1
ATOM 1698 C C . PRO B 1 29 ? 10.797 -4.371 -16.828 1 97.31 29 PRO B C 1
ATOM 1700 O O . PRO B 1 29 ? 9.852 -4.676 -17.562 1 97.31 29 PRO B O 1
ATOM 1703 N N . MET B 1 30 ? 10.953 -3.188 -16.266 1 97.12 30 MET B N 1
ATOM 1704 C CA . MET B 1 30 ? 9.992 -2.109 -16.484 1 97.12 30 MET B CA 1
ATOM 1705 C C . MET B 1 30 ? 10.703 -0.761 -16.578 1 97.12 30 MET B C 1
ATOM 1707 O O . MET B 1 30 ? 11.922 -0.685 -16.422 1 97.12 30 MET B O 1
ATOM 1711 N N . ARG B 1 31 ? 9.914 0.209 -16.953 1 97.62 31 ARG B N 1
ATOM 1712 C CA . ARG B 1 31 ? 10.336 1.605 -16.984 1 97.62 31 ARG B CA 1
ATOM 1713 C C . ARG B 1 31 ? 9.273 2.514 -16.375 1 97.62 31 ARG B C 1
ATOM 1715 O O . ARG B 1 31 ? 8.078 2.334 -16.641 1 97.62 31 ARG B O 1
ATOM 1722 N N . ALA B 1 32 ? 9.742 3.412 -15.531 1 97.44 32 ALA B N 1
ATOM 1723 C CA . ALA B 1 32 ? 8.789 4.355 -14.953 1 97.44 32 ALA B CA 1
ATOM 1724 C C . ALA B 1 32 ? 8.188 5.254 -16.031 1 97.44 32 ALA B C 1
ATOM 1726 O O . ALA B 1 32 ? 8.922 5.93 -16.766 1 97.44 32 ALA B O 1
ATOM 1727 N N . THR B 1 33 ? 6.891 5.309 -16.125 1 94.5 33 THR B N 1
ATOM 1728 C CA . THR B 1 33 ? 6.219 6.074 -17.172 1 94.5 33 THR B CA 1
ATOM 1729 C C . THR B 1 33 ? 5.434 7.234 -16.562 1 94.5 33 THR B C 1
ATOM 1731 O O . THR B 1 33 ? 5.363 7.375 -15.344 1 94.5 33 THR B O 1
ATOM 1734 N N . LEU B 1 34 ? 4.762 8.023 -17.422 1 91.56 34 LEU B N 1
ATOM 1735 C CA . LEU B 1 34 ? 4.027 9.219 -17.016 1 91.56 34 LEU B CA 1
ATOM 1736 C C . LEU B 1 34 ? 2.82 8.852 -16.156 1 91.56 34 LEU B C 1
ATOM 1738 O O . LEU B 1 34 ? 2.418 9.617 -15.273 1 91.56 34 LEU B O 1
ATOM 1742 N N . THR B 1 35 ? 2.344 7.652 -16.344 1 89.38 35 THR B N 1
ATOM 1743 C CA . THR B 1 35 ? 1.143 7.238 -15.625 1 89.38 35 THR B CA 1
ATOM 1744 C C . THR B 1 35 ? 1.491 6.773 -14.211 1 89.38 35 THR B C 1
ATOM 1746 O O . THR B 1 35 ? 0.605 6.605 -13.375 1 89.38 35 THR B O 1
ATOM 1749 N N . ASP B 1 36 ? 2.83 6.602 -13.961 1 92.44 36 ASP B N 1
ATOM 1750 C CA . ASP B 1 36 ? 3.271 6.066 -12.672 1 92.44 36 ASP B CA 1
ATOM 1751 C C . ASP B 1 36 ? 3.656 7.191 -11.711 1 92.44 36 ASP B C 1
ATOM 1753 O O . ASP B 1 36 ? 3.715 6.984 -10.5 1 92.44 36 ASP B O 1
ATOM 1757 N N . ILE B 1 37 ? 4.012 8.352 -12.25 1 92.06 37 ILE B N 1
ATOM 1758 C CA . ILE B 1 37 ? 4.781 9.32 -11.484 1 92.06 37 ILE B CA 1
ATOM 1759 C C . ILE B 1 37 ? 3.842 10.375 -10.906 1 92.06 37 ILE B C 1
ATOM 1761 O O . ILE B 1 37 ? 2.73 10.57 -11.398 1 92.06 37 ILE B O 1
ATOM 1765 N N . ASP B 1 38 ? 4.25 10.977 -9.852 1 90.75 38 ASP B N 1
ATOM 1766 C CA . ASP B 1 38 ? 3.555 12.117 -9.266 1 90.75 38 ASP B CA 1
ATOM 1767 C C . ASP B 1 38 ? 4.168 13.438 -9.734 1 90.75 38 ASP B C 1
ATOM 1769 O O . ASP B 1 38 ? 4.922 13.469 -10.703 1 90.75 38 ASP B O 1
ATOM 1773 N N . PHE B 1 39 ? 3.809 14.539 -9.086 1 86.62 39 PHE B N 1
ATOM 1774 C CA . PHE B 1 39 ? 4.238 15.859 -9.516 1 86.62 39 PHE B CA 1
ATOM 1775 C C . PHE B 1 39 ? 5.742 16.031 -9.328 1 86.62 39 PHE B C 1
ATOM 1777 O O . PHE B 1 39 ? 6.375 16.828 -10.023 1 86.62 39 PHE B O 1
ATOM 1784 N N . ALA B 1 40 ? 6.301 15.281 -8.367 1 88.19 40 ALA B N 1
ATOM 1785 C CA . ALA B 1 40 ? 7.73 15.375 -8.102 1 88.19 40 ALA B CA 1
ATOM 1786 C C . ALA B 1 40 ? 8.531 14.562 -9.117 1 88.19 40 ALA B C 1
ATOM 1788 O O . ALA B 1 40 ? 9.766 14.547 -9.07 1 88.19 40 ALA B O 1
ATOM 1789 N N . GLY B 1 41 ? 7.824 13.828 -10 1 92.94 41 GLY B N 1
ATOM 1790 C CA . GLY B 1 41 ? 8.477 13.078 -11.062 1 92.94 41 GLY B CA 1
ATOM 1791 C C . GLY B 1 41 ? 8.961 11.711 -10.617 1 92.94 41 GLY B C 1
ATOM 1792 O O . GLY B 1 41 ? 9.859 11.133 -11.234 1 92.94 41 GLY B O 1
ATOM 1793 N N . HIS B 1 42 ? 8.547 11.289 -9.555 1 96.12 42 HIS B N 1
ATOM 1794 C CA . HIS B 1 42 ? 8.867 9.961 -9.047 1 96.12 42 HIS B CA 1
ATOM 1795 C C . HIS B 1 42 ? 7.633 9.062 -9.047 1 96.12 42 HIS B C 1
ATOM 1797 O O . HIS B 1 42 ? 6.504 9.547 -8.984 1 96.12 42 HIS B O 1
ATOM 1803 N N . ILE B 1 43 ? 7.902 7.773 -9.117 1 96.31 43 ILE B N 1
ATOM 1804 C CA . ILE B 1 43 ? 6.77 6.875 -8.93 1 96.31 43 ILE B CA 1
ATOM 1805 C C . ILE B 1 43 ? 6.102 7.168 -7.586 1 96.31 43 ILE B C 1
ATOM 1807 O O . ILE B 1 43 ? 6.766 7.191 -6.547 1 96.31 43 ILE B O 1
ATOM 1811 N N . ASN B 1 44 ? 4.84 7.418 -7.637 1 94.94 44 ASN B N 1
ATOM 1812 C CA . ASN B 1 44 ? 4.078 7.73 -6.434 1 94.94 44 ASN B CA 1
ATOM 1813 C C . ASN B 1 44 ? 4.031 6.543 -5.477 1 94.94 44 ASN B C 1
ATOM 1815 O O . ASN B 1 44 ? 3.926 5.395 -5.91 1 94.94 44 ASN B O 1
ATOM 1819 N N . ASN B 1 45 ? 4.074 6.824 -4.168 1 96.06 45 ASN B N 1
ATOM 1820 C CA . ASN B 1 45 ? 4.039 5.762 -3.166 1 96.06 45 ASN B CA 1
ATOM 1821 C C . ASN B 1 45 ? 2.83 4.852 -3.355 1 96.06 45 ASN B C 1
ATOM 1823 O O . ASN B 1 45 ? 2.908 3.648 -3.107 1 96.06 45 ASN B O 1
ATOM 1827 N N . GLY B 1 46 ? 1.727 5.352 -3.834 1 95.62 46 GLY B N 1
ATOM 1828 C CA . GLY B 1 46 ? 0.491 4.598 -3.996 1 95.62 46 GLY B CA 1
ATOM 1829 C C . GLY B 1 46 ? 0.489 3.713 -5.227 1 95.62 46 GLY B C 1
ATOM 1830 O O . GLY B 1 46 ? -0.427 2.91 -5.418 1 95.62 46 GLY B O 1
ATOM 1831 N N . MET B 1 47 ? 1.463 3.818 -6.016 1 95.62 47 MET B N 1
ATOM 1832 C CA . MET B 1 47 ? 1.499 3.092 -7.281 1 95.62 47 MET B CA 1
ATOM 1833 C C . MET B 1 47 ? 2.262 1.78 -7.137 1 95.62 47 MET B C 1
ATOM 1835 O O . MET B 1 47 ? 2.123 0.88 -7.965 1 95.62 47 MET B O 1
ATOM 1839 N N . TYR B 1 48 ? 3.033 1.629 -6.137 1 98 48 TYR B N 1
ATOM 1840 C CA . TYR B 1 48 ? 3.973 0.518 -6.035 1 98 48 TYR B CA 1
ATOM 1841 C C . TYR B 1 48 ? 3.236 -0.809 -5.895 1 98 48 TYR B C 1
ATOM 1843 O O . TYR B 1 48 ? 3.654 -1.821 -6.461 1 98 48 TYR B O 1
ATOM 1851 N N . PHE B 1 49 ? 2.154 -0.822 -5.172 1 98 49 PHE B N 1
ATOM 1852 C CA . PHE B 1 49 ? 1.454 -2.092 -5.016 1 98 49 PHE B CA 1
ATOM 1853 C C . PHE B 1 49 ? 0.762 -2.49 -6.312 1 98 49 PHE B C 1
ATOM 1855 O O . PHE B 1 49 ? 0.611 -3.68 -6.602 1 98 49 PHE B O 1
ATOM 1862 N N . SER B 1 50 ? 0.334 -1.511 -7.137 1 96.62 50 SER B N 1
ATOM 1863 C CA . SER B 1 50 ? -0.161 -1.839 -8.469 1 96.62 50 SER B CA 1
ATOM 1864 C C . SER B 1 50 ? 0.937 -2.457 -9.328 1 96.62 50 SER B C 1
ATOM 1866 O O . SER B 1 50 ? 0.684 -3.395 -10.086 1 96.62 50 SER B O 1
ATOM 1868 N N . ILE B 1 51 ? 2.09 -1.956 -9.18 1 97.19 51 ILE B N 1
ATOM 1869 C CA . ILE B 1 51 ? 3.24 -2.51 -9.883 1 97.19 51 ILE B CA 1
ATOM 1870 C C . ILE B 1 51 ? 3.535 -3.916 -9.367 1 97.19 51 ILE B C 1
ATOM 1872 O O . ILE B 1 51 ? 3.803 -4.828 -10.148 1 97.19 51 ILE B O 1
ATOM 1876 N N . PHE B 1 52 ? 3.494 -4.074 -8.055 1 98.5 52 PHE B N 1
ATOM 1877 C CA . PHE B 1 52 ? 3.715 -5.387 -7.457 1 98.5 52 PHE B CA 1
ATOM 1878 C C . PHE B 1 52 ? 2.676 -6.387 -7.949 1 98.5 52 PHE B C 1
ATOM 1880 O O . PHE B 1 52 ? 2.977 -7.574 -8.109 1 98.5 52 PHE B O 1
ATOM 1887 N N . ASP B 1 53 ? 1.478 -5.957 -8.227 1 97.38 53 ASP B N 1
ATOM 1888 C CA . ASP B 1 53 ? 0.463 -6.824 -8.812 1 97.38 53 ASP B CA 1
ATOM 1889 C C . ASP B 1 53 ? 0.945 -7.414 -10.133 1 97.38 53 ASP B C 1
ATOM 1891 O O . ASP B 1 53 ? 0.752 -8.602 -10.398 1 97.38 53 ASP B O 1
ATOM 1895 N N . LEU B 1 54 ? 1.552 -6.602 -10.914 1 97 54 LEU B N 1
ATOM 1896 C CA . LEU B 1 54 ? 2.049 -7.078 -12.203 1 97 54 LEU B CA 1
ATOM 1897 C C . LEU B 1 54 ? 3.057 -8.203 -12.016 1 97 54 LEU B C 1
ATOM 1899 O O . LEU B 1 54 ? 3.055 -9.18 -12.773 1 97 54 LEU B O 1
ATOM 1903 N N . GLY B 1 55 ? 3.914 -8.055 -11 1 97.94 55 GLY B N 1
ATOM 1904 C CA . GLY B 1 55 ? 4.867 -9.109 -10.695 1 97.94 55 GLY B CA 1
ATOM 1905 C C . GLY B 1 55 ? 4.203 -10.414 -10.297 1 97.94 55 GLY B C 1
ATOM 1906 O O . GLY B 1 55 ? 4.605 -11.492 -10.75 1 97.94 55 GLY B O 1
ATOM 1907 N N . ARG B 1 56 ? 3.209 -10.344 -9.523 1 97.81 56 ARG B N 1
ATOM 1908 C CA . ARG B 1 56 ? 2.518 -11.555 -9.086 1 97.81 56 ARG B CA 1
ATOM 1909 C C . ARG B 1 56 ? 1.759 -12.195 -10.242 1 97.81 56 ARG B C 1
ATOM 1911 O O . ARG B 1 56 ? 1.72 -13.422 -10.359 1 97.81 56 ARG B O 1
ATOM 1918 N N . PHE B 1 57 ? 1.168 -11.336 -11.109 1 96.94 57 PHE B N 1
ATOM 1919 C CA . PHE B 1 57 ? 0.498 -11.875 -12.289 1 96.94 57 PHE B CA 1
ATOM 1920 C C . PHE B 1 57 ? 1.494 -12.57 -13.211 1 96.94 57 PHE B C 1
ATOM 1922 O O . PHE B 1 57 ? 1.221 -13.656 -13.727 1 96.94 57 PHE B O 1
ATOM 1929 N N . ASP B 1 58 ? 2.607 -11.93 -13.414 1 97.88 58 ASP B N 1
ATOM 1930 C CA . ASP B 1 58 ? 3.633 -12.555 -14.242 1 97.88 58 ASP B CA 1
ATOM 1931 C C . ASP B 1 58 ? 4.008 -13.93 -13.703 1 97.88 58 ASP B C 1
ATOM 1933 O O . ASP B 1 58 ? 4.105 -14.898 -14.469 1 97.88 58 ASP B O 1
ATOM 1937 N N . LEU B 1 59 ? 4.246 -14.031 -12.414 1 97.5 59 LEU B N 1
ATOM 1938 C CA . LEU B 1 59 ? 4.578 -15.305 -11.781 1 97.5 59 LEU B CA 1
ATOM 1939 C C . LEU B 1 59 ? 3.461 -16.328 -11.992 1 97.5 59 LEU B C 1
ATOM 1941 O O . LEU B 1 59 ? 3.725 -17.484 -12.32 1 97.5 59 LEU B O 1
ATOM 1945 N N . MET B 1 60 ? 2.248 -15.898 -11.812 1 97.06 60 MET B N 1
ATOM 1946 C CA . MET B 1 60 ? 1.113 -16.797 -11.992 1 97.06 60 MET B CA 1
ATOM 1947 C C . MET B 1 60 ? 1.028 -17.297 -13.43 1 97.06 60 MET B C 1
ATOM 1949 O O . MET B 1 60 ? 0.788 -18.469 -13.68 1 97.06 60 MET B O 1
ATOM 1953 N N . PHE B 1 61 ? 1.198 -16.359 -14.367 1 97.25 61 PHE B N 1
ATOM 1954 C CA . PHE B 1 61 ? 1.119 -16.719 -15.773 1 97.25 61 PHE B CA 1
ATOM 1955 C C . PHE B 1 61 ? 2.213 -17.719 -16.141 1 97.25 61 PHE B C 1
ATOM 1957 O O . PHE B 1 61 ? 1.934 -18.75 -16.734 1 97.25 61 PHE B O 1
ATOM 1964 N N . ARG B 1 62 ? 3.391 -17.453 -15.758 1 97.38 62 ARG B N 1
ATOM 1965 C CA . ARG B 1 62 ? 4.535 -18.234 -16.203 1 97.38 62 ARG B CA 1
ATOM 1966 C C . ARG B 1 62 ? 4.613 -19.562 -15.453 1 97.38 62 ARG B C 1
ATOM 1968 O O . ARG B 1 62 ? 5.191 -20.531 -15.953 1 97.38 62 ARG B O 1
ATOM 1975 N N . SER B 1 63 ? 4.086 -19.656 -14.281 1 96.25 63 SER B N 1
ATOM 1976 C CA . SER B 1 63 ? 4.145 -20.875 -13.484 1 96.25 63 SER B CA 1
ATOM 1977 C C . SER B 1 63 ? 2.996 -21.828 -13.828 1 96.25 63 SER B C 1
ATOM 1979 O O . SER B 1 63 ? 2.965 -22.969 -13.367 1 96.25 63 SER B O 1
ATOM 1981 N N . GLY B 1 64 ? 2.004 -21.312 -14.539 1 94.69 64 GLY B N 1
ATOM 1982 C CA . GLY B 1 64 ? 0.822 -22.109 -14.844 1 94.69 64 GLY B CA 1
ATOM 1983 C C . GLY B 1 64 ? -0.26 -22 -13.789 1 94.69 64 GLY B C 1
ATOM 1984 O O . GLY B 1 64 ? -1.353 -22.547 -13.953 1 94.69 64 GLY B O 1
ATOM 1985 N N . MET B 1 65 ? -0.023 -21.328 -12.758 1 95.81 65 MET B N 1
ATOM 1986 C CA . MET B 1 65 ? -0.981 -21.203 -11.664 1 95.81 65 MET B CA 1
ATOM 1987 C C . MET B 1 65 ? -2.248 -20.484 -12.133 1 95.81 65 MET B C 1
ATOM 1989 O O . MET B 1 65 ? -3.338 -20.766 -11.617 1 95.81 65 MET B O 1
ATOM 1993 N N . TRP B 1 66 ? -2.08 -19.578 -13 1 95.69 66 TRP B N 1
ATOM 1994 C CA . TRP B 1 66 ? -3.244 -18.859 -13.508 1 95.69 66 TRP B CA 1
ATOM 1995 C C . TRP B 1 66 ? -4.262 -19.828 -14.102 1 95.69 66 TRP B C 1
ATOM 1997 O O . TRP B 1 66 ? -5.465 -19.688 -13.867 1 95.69 66 TRP B O 1
ATOM 2007 N N . ALA B 1 67 ? -3.832 -20.781 -14.867 1 94.88 67 ALA B N 1
ATOM 2008 C CA . ALA B 1 67 ? -4.715 -21.797 -15.445 1 94.88 67 ALA B CA 1
ATOM 2009 C C . ALA B 1 67 ? -5.398 -22.625 -14.359 1 94.88 67 ALA B C 1
ATOM 2011 O O . ALA B 1 67 ? -6.582 -22.938 -14.469 1 94.88 67 ALA B O 1
ATOM 2012 N N . ALA B 1 68 ? -4.652 -22.938 -13.336 1 95.75 68 ALA B N 1
ATOM 2013 C CA . ALA B 1 68 ? -5.211 -23.688 -12.211 1 95.75 68 ALA B CA 1
ATOM 2014 C C . ALA B 1 68 ? -6.293 -22.875 -11.5 1 95.75 68 ALA B C 1
ATOM 2016 O O . ALA B 1 68 ? -7.336 -23.422 -11.125 1 95.75 68 ALA B O 1
ATOM 2017 N N . LEU B 1 69 ? -6.02 -21.594 -11.258 1 96.38 69 LEU B N 1
ATOM 2018 C CA . LEU B 1 69 ? -7 -20.719 -10.625 1 96.38 69 LEU B CA 1
ATOM 2019 C C . LEU B 1 69 ? -8.297 -20.688 -11.422 1 96.38 69 LEU B C 1
ATOM 2021 O O . LEU B 1 69 ? -9.383 -20.812 -10.852 1 96.38 69 LEU B O 1
ATOM 2025 N N . ARG B 1 70 ? -8.188 -20.594 -12.68 1 95.75 70 ARG B N 1
ATOM 2026 C CA . ARG B 1 70 ? -9.359 -20.5 -13.547 1 95.75 70 ARG B CA 1
ATOM 2027 C C . ARG B 1 70 ? -10.141 -21.812 -13.555 1 95.75 70 ARG B C 1
ATOM 2029 O O . ARG B 1 70 ? -11.367 -21.812 -13.445 1 95.75 70 ARG B O 1
ATOM 2036 N N . ARG B 1 71 ? -9.438 -22.891 -13.641 1 96.44 71 ARG B N 1
ATOM 2037 C CA . ARG B 1 71 ? -10.047 -24.219 -13.68 1 96.44 71 ARG B CA 1
ATOM 2038 C C . ARG B 1 71 ? -10.828 -24.5 -12.398 1 96.44 71 ARG B C 1
ATOM 2040 O O . ARG B 1 71 ? -11.922 -25.062 -12.445 1 96.44 71 ARG B O 1
ATOM 2047 N N . ASN B 1 72 ? -10.281 -24.078 -11.328 1 96.88 72 ASN B N 1
ATOM 2048 C CA . ASN B 1 72 ? -10.867 -24.391 -10.031 1 96.88 72 ASN B CA 1
ATOM 2049 C C . ASN B 1 72 ? -11.758 -23.25 -9.531 1 96.88 72 ASN B C 1
ATOM 2051 O O . ASN B 1 72 ? -12.297 -23.312 -8.422 1 96.88 72 ASN B O 1
ATOM 2055 N N . LYS B 1 73 ? -11.82 -22.109 -10.289 1 97.06 73 LYS B N 1
ATOM 2056 C CA . LYS B 1 73 ? -12.602 -20.938 -9.953 1 97.06 73 LYS B CA 1
ATOM 2057 C C . LYS B 1 73 ? -12.133 -20.312 -8.641 1 97.06 73 LYS B C 1
ATOM 2059 O O . LYS B 1 73 ? -12.945 -20 -7.766 1 97.06 73 LYS B O 1
ATOM 2064 N N . TRP B 1 74 ? -10.844 -20.359 -8.461 1 97.31 74 TRP B N 1
ATOM 2065 C CA . TRP B 1 74 ? -10.227 -19.688 -7.32 1 97.31 74 TRP B CA 1
ATOM 2066 C C . TRP B 1 74 ? -9.945 -18.219 -7.641 1 97.31 74 TRP B C 1
ATOM 2068 O O . TRP B 1 74 ? -9.617 -17.875 -8.781 1 97.31 74 TRP B O 1
ATOM 2078 N N . THR B 1 75 ? -10.109 -17.359 -6.664 1 95.75 75 THR B N 1
ATOM 2079 C CA . THR B 1 75 ? -9.812 -15.938 -6.793 1 95.75 75 THR B CA 1
ATOM 2080 C C . THR B 1 75 ? -8.758 -15.516 -5.77 1 95.75 75 THR B C 1
ATOM 2082 O O . THR B 1 75 ? -8.914 -15.758 -4.574 1 95.75 75 THR B O 1
ATOM 2085 N N . PRO B 1 76 ? -7.715 -14.984 -6.297 1 95.88 76 PRO B N 1
ATOM 2086 C CA . PRO B 1 76 ? -6.734 -14.461 -5.344 1 95.88 76 PRO B CA 1
ATOM 2087 C C . PRO B 1 76 ? -7.215 -13.195 -4.641 1 95.88 76 PRO B C 1
ATOM 2089 O O . PRO B 1 76 ? -7.832 -12.336 -5.27 1 95.88 76 PRO B O 1
ATOM 2092 N N . VAL B 1 77 ? -6.934 -13.078 -3.365 1 95.81 77 VAL B N 1
ATOM 2093 C CA . VAL B 1 77 ? -7.285 -11.906 -2.57 1 95.81 77 VAL B CA 1
ATOM 2094 C C . VAL B 1 77 ? -6.094 -11.5 -1.705 1 95.81 77 VAL B C 1
ATOM 2096 O O . VAL B 1 77 ? -5.395 -12.352 -1.156 1 95.81 77 VAL B O 1
ATOM 2099 N N . VAL B 1 78 ? -5.844 -10.227 -1.711 1 97.88 78 VAL B N 1
ATOM 2100 C CA . VAL B 1 78 ? -4.824 -9.68 -0.818 1 97.88 78 VAL B CA 1
ATOM 2101 C C . VAL B 1 78 ? -5.449 -9.352 0.537 1 97.88 78 VAL B C 1
ATOM 2103 O O . VAL B 1 78 ? -6.43 -8.609 0.614 1 97.88 78 VAL B O 1
ATOM 2106 N N . GLN B 1 79 ? -4.895 -9.891 1.572 1 97.94 79 GLN B N 1
ATOM 2107 C CA . GLN B 1 79 ? -5.402 -9.656 2.92 1 97.94 79 GLN B CA 1
ATOM 2108 C C . GLN B 1 79 ? -4.699 -8.477 3.574 1 97.94 79 GLN B C 1
ATOM 2110 O O . GLN B 1 79 ? -5.305 -7.738 4.355 1 97.94 79 GLN B O 1
ATOM 2115 N N . ALA B 1 80 ? -3.449 -8.352 3.35 1 98.69 80 ALA B N 1
ATOM 2116 C CA . ALA B 1 80 ? -2.635 -7.289 3.926 1 98.69 80 ALA B CA 1
ATOM 2117 C C . ALA B 1 80 ? -1.357 -7.074 3.119 1 98.69 80 ALA B C 1
ATOM 2119 O O . ALA B 1 80 ? -0.864 -8 2.473 1 98.69 80 ALA B O 1
ATOM 2120 N N . GLU B 1 81 ? -0.876 -5.91 3.107 1 98.69 81 GLU B N 1
ATOM 2121 C CA . GLU B 1 81 ? 0.397 -5.625 2.453 1 98.69 81 GLU B CA 1
ATOM 2122 C C . GLU B 1 81 ? 1.131 -4.484 3.152 1 98.69 81 GLU B C 1
ATOM 2124 O O . GLU B 1 81 ? 0.504 -3.619 3.768 1 98.69 81 GLU B O 1
ATOM 2129 N N . MET B 1 82 ? 2.418 -4.504 3.125 1 98.81 82 MET B N 1
ATOM 2130 C CA . MET B 1 82 ? 3.281 -3.447 3.639 1 98.81 82 MET B CA 1
ATOM 2131 C C . MET B 1 82 ? 4.438 -3.176 2.682 1 98.81 82 MET B C 1
ATOM 2133 O O . MET B 1 82 ? 4.824 -4.051 1.903 1 98.81 82 MET B O 1
ATOM 2137 N N . ILE B 1 83 ? 4.992 -1.977 2.793 1 98.88 83 ILE B N 1
A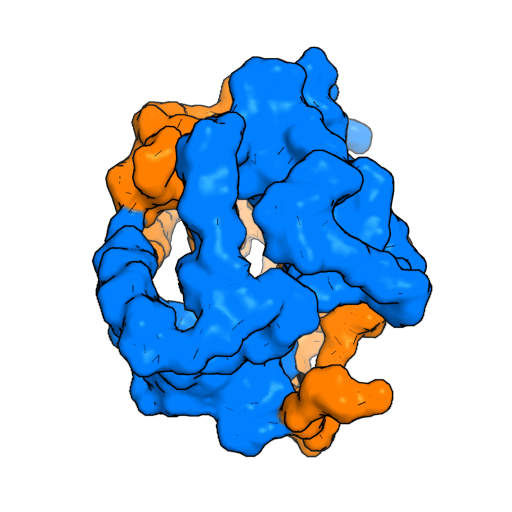TOM 2138 C CA . ILE B 1 83 ? 6.102 -1.599 1.93 1 98.88 83 ILE B CA 1
ATOM 2139 C C . ILE B 1 83 ? 6.984 -0.573 2.641 1 98.88 83 ILE B C 1
ATOM 2141 O O . ILE B 1 83 ? 6.48 0.281 3.375 1 98.88 83 ILE B O 1
ATOM 2145 N N . THR B 1 84 ? 8.227 -0.713 2.459 1 98.81 84 THR B N 1
ATOM 2146 C CA . THR B 1 84 ? 9.227 0.268 2.869 1 98.81 84 THR B CA 1
ATOM 2147 C C . THR B 1 84 ? 9.906 0.893 1.651 1 98.81 84 THR B C 1
ATOM 2149 O O . THR B 1 84 ? 10.305 0.184 0.727 1 98.81 84 THR B O 1
ATOM 2152 N N . PHE B 1 85 ? 9.992 2.193 1.707 1 98.56 85 PHE B N 1
ATOM 2153 C CA . PHE B 1 85 ? 10.617 2.936 0.619 1 98.56 85 PHE B CA 1
ATOM 2154 C C . PHE B 1 85 ? 12.016 3.396 1.012 1 98.56 85 PHE B C 1
ATOM 2156 O O . PHE B 1 85 ? 12.188 4.07 2.031 1 98.56 85 PHE B O 1
ATOM 2163 N N . ARG B 1 86 ? 12.977 3.066 0.161 1 98.31 86 ARG B N 1
ATOM 2164 C CA . ARG B 1 86 ? 14.359 3.463 0.421 1 98.31 86 ARG B CA 1
ATOM 2165 C C . ARG B 1 86 ? 14.781 4.613 -0.489 1 98.31 86 ARG B C 1
ATOM 2167 O O . ARG B 1 86 ? 15.398 5.574 -0.033 1 98.31 86 ARG B O 1
ATOM 2174 N N . LYS B 1 87 ? 14.469 4.461 -1.766 1 97.69 87 LYS B N 1
ATOM 2175 C CA . LYS B 1 87 ? 14.766 5.449 -2.799 1 97.69 87 LYS B CA 1
ATOM 2176 C C . LYS B 1 87 ? 13.594 5.602 -3.764 1 97.69 87 LYS B C 1
ATOM 2178 O O . LYS B 1 87 ? 12.734 4.723 -3.848 1 97.69 87 LYS B O 1
ATOM 2183 N N . SER B 1 88 ? 13.617 6.738 -4.422 1 96.88 88 SER B N 1
ATOM 2184 C CA . SER B 1 88 ? 12.555 7.02 -5.387 1 96.88 88 SER B CA 1
ATOM 2185 C C . SER B 1 88 ? 13 6.676 -6.809 1 96.88 88 SER B C 1
ATOM 2187 O O . SER B 1 88 ? 14.148 6.91 -7.18 1 96.88 88 SER B O 1
ATOM 2189 N N . VAL B 1 89 ? 12.055 6.082 -7.566 1 98.38 89 VAL B N 1
ATOM 2190 C CA . VAL B 1 89 ? 12.312 5.805 -8.977 1 98.38 89 VAL B CA 1
ATOM 2191 C C . VAL B 1 89 ? 11.805 6.965 -9.836 1 98.38 89 VAL B C 1
ATOM 2193 O O . VAL B 1 89 ? 10.609 7.242 -9.867 1 98.38 89 VAL B O 1
ATOM 2196 N N . LYS B 1 90 ? 12.68 7.605 -10.578 1 97.75 90 LYS B N 1
ATOM 2197 C CA . LYS B 1 90 ? 12.336 8.789 -11.359 1 97.75 90 LYS B CA 1
ATOM 2198 C C . LYS B 1 90 ? 11.742 8.398 -12.711 1 97.75 90 LYS B C 1
ATOM 2200 O O . LYS B 1 90 ? 11.953 7.281 -13.188 1 97.75 90 LYS B O 1
ATOM 2205 N N . LEU B 1 91 ? 11.086 9.328 -13.289 1 97.31 91 LEU B N 1
ATOM 2206 C CA . LEU B 1 91 ? 10.516 9.156 -14.625 1 97.31 91 LEU B CA 1
ATOM 2207 C C . LEU B 1 91 ? 11.562 8.648 -15.602 1 97.31 91 LEU B C 1
ATOM 2209 O O . LEU B 1 91 ? 12.68 9.164 -15.648 1 97.31 91 LEU B O 1
ATOM 2213 N N . GLY B 1 92 ? 11.203 7.617 -16.297 1 98 92 GLY B N 1
ATOM 2214 C CA . GLY B 1 92 ? 12.047 7.117 -17.375 1 98 92 GLY B CA 1
ATOM 2215 C C . GLY B 1 92 ? 13.102 6.141 -16.906 1 98 92 GLY B C 1
ATOM 2216 O O . GLY B 1 92 ? 13.758 5.484 -17.719 1 98 92 GLY B O 1
ATOM 2217 N N . VAL B 1 93 ? 13.297 6.012 -15.648 1 98.5 93 VAL B N 1
ATOM 2218 C CA . VAL B 1 93 ? 14.32 5.125 -15.102 1 98.5 93 VAL B CA 1
ATOM 2219 C C . VAL B 1 93 ? 13.898 3.672 -15.289 1 98.5 93 VAL B C 1
ATOM 2221 O O . VAL B 1 93 ? 12.734 3.322 -15.078 1 98.5 93 VAL B O 1
ATOM 2224 N N . LYS B 1 94 ? 14.805 2.873 -15.742 1 98.62 94 LYS B N 1
ATOM 2225 C CA . LYS B 1 94 ? 14.602 1.432 -15.836 1 98.62 94 LYS B CA 1
ATOM 2226 C C . LYS B 1 94 ? 14.742 0.763 -14.477 1 98.62 94 LYS B C 1
ATOM 2228 O O . LYS B 1 94 ? 15.602 1.138 -13.68 1 98.62 94 LYS B O 1
ATOM 2233 N N . PHE B 1 95 ? 13.898 -0.175 -14.195 1 98.75 95 PHE B N 1
ATOM 2234 C CA . PHE B 1 95 ? 13.953 -0.963 -12.969 1 98.75 95 PHE B CA 1
ATOM 2235 C C . PHE B 1 95 ? 13.391 -2.361 -13.195 1 98.75 95 PHE B C 1
ATOM 2237 O O . PHE B 1 95 ? 12.773 -2.627 -14.227 1 98.75 95 PHE B O 1
ATOM 2244 N N . THR B 1 96 ? 13.727 -3.27 -12.312 1 98.69 96 THR B N 1
ATOM 2245 C CA . THR B 1 96 ? 13.062 -4.57 -12.312 1 98.69 96 THR B CA 1
ATOM 2246 C C . THR B 1 96 ? 12.125 -4.699 -11.117 1 98.69 96 THR B C 1
ATOM 2248 O O . THR B 1 96 ? 12.43 -4.23 -10.023 1 98.69 96 THR B O 1
ATOM 2251 N N . GLN B 1 97 ? 11.023 -5.234 -11.398 1 98.56 97 GLN B N 1
ATOM 2252 C CA . GLN B 1 97 ? 10.117 -5.688 -10.359 1 98.56 97 GLN B CA 1
ATOM 2253 C C . GLN B 1 97 ? 10.344 -7.164 -10.031 1 98.56 97 GLN B C 1
ATOM 2255 O O . GLN B 1 97 ? 10.164 -8.023 -10.898 1 98.56 97 GLN B O 1
ATOM 2260 N N . GLU B 1 98 ? 10.75 -7.41 -8.789 1 98.75 98 GLU B N 1
ATOM 2261 C CA . GLU B 1 98 ? 11.141 -8.742 -8.344 1 98.75 98 GLU B CA 1
ATOM 2262 C C . GLU B 1 98 ? 10.086 -9.352 -7.434 1 98.75 98 GLU B C 1
ATOM 2264 O O . GLU B 1 98 ? 9.578 -8.688 -6.527 1 98.75 98 GLU B O 1
ATOM 2269 N N . THR B 1 99 ? 9.75 -10.648 -7.699 1 98.69 99 THR B N 1
ATOM 2270 C CA . THR B 1 99 ? 8.711 -11.32 -6.93 1 98.69 99 THR B CA 1
ATOM 2271 C C . THR B 1 99 ? 9.148 -12.727 -6.535 1 98.69 99 THR B C 1
ATOM 2273 O O . THR B 1 99 ? 9.672 -13.469 -7.363 1 98.69 99 THR B O 1
ATOM 2276 N N . GLN B 1 100 ? 8.961 -13.086 -5.332 1 97.5 100 GLN B N 1
ATOM 2277 C CA . GLN B 1 100 ? 9.117 -14.477 -4.922 1 97.5 100 GLN B CA 1
ATOM 2278 C C . GLN B 1 100 ? 8.164 -14.828 -3.781 1 97.5 100 GLN B C 1
ATOM 2280 O O . GLN B 1 100 ? 7.824 -13.969 -2.963 1 97.5 100 GLN B O 1
ATOM 2285 N N . VAL B 1 101 ? 7.75 -16.062 -3.736 1 96.94 101 VAL B N 1
ATOM 2286 C CA . VAL B 1 101 ? 7.016 -16.562 -2.578 1 96.94 101 VAL B CA 1
ATOM 2287 C C . VAL B 1 101 ? 7.953 -16.656 -1.374 1 96.94 101 VAL B C 1
ATOM 2289 O O . VAL B 1 101 ? 8.977 -17.344 -1.428 1 96.94 101 VAL B O 1
ATOM 2292 N N . LEU B 1 102 ? 7.637 -15.961 -0.354 1 96.5 102 LEU B N 1
ATOM 2293 C CA . LEU B 1 102 ? 8.422 -15.953 0.875 1 96.5 102 LEU B CA 1
ATOM 2294 C C . LEU B 1 102 ? 8.172 -17.219 1.691 1 96.5 102 LEU B C 1
ATOM 2296 O O . LEU B 1 102 ? 9.102 -17.797 2.248 1 96.5 102 LEU B O 1
ATOM 2300 N N . GLY B 1 103 ? 6.965 -17.625 1.813 1 96.06 103 GLY B N 1
ATOM 2301 C CA . GLY B 1 103 ? 6.469 -18.75 2.59 1 96.06 103 GLY B CA 1
ATOM 2302 C C . GLY B 1 103 ? 4.969 -18.703 2.803 1 96.06 103 GLY B C 1
ATOM 2303 O O . GLY B 1 103 ? 4.258 -17.953 2.127 1 96.06 103 GLY B O 1
ATOM 2304 N N . ALA B 1 104 ? 4.535 -19.609 3.68 1 95.81 104 ALA B N 1
ATOM 2305 C CA . ALA B 1 104 ? 3.107 -19.672 3.977 1 95.81 104 ALA B CA 1
ATOM 2306 C C . ALA B 1 104 ? 2.869 -20.016 5.445 1 95.81 104 ALA B C 1
ATOM 2308 O O . ALA B 1 104 ? 3.689 -20.688 6.078 1 95.81 104 ALA B O 1
ATOM 2309 N N . ASP B 1 105 ? 1.871 -19.469 5.988 1 93.19 105 ASP B N 1
ATOM 2310 C CA . ASP B 1 105 ? 1.346 -19.953 7.258 1 93.19 105 ASP B CA 1
ATOM 2311 C C . ASP B 1 105 ? 0.034 -20.703 7.051 1 93.19 105 ASP B C 1
ATOM 2313 O O . ASP B 1 105 ? -0.225 -21.234 5.965 1 93.19 105 ASP B O 1
ATOM 2317 N N . GLU B 1 106 ? -0.775 -20.875 8.062 1 90.75 106 GLU B N 1
ATOM 2318 C CA . GLU B 1 106 ? -1.982 -21.688 7.957 1 90.75 106 GLU B CA 1
ATOM 2319 C C . GLU B 1 106 ? -3.01 -21.031 7.039 1 90.75 106 GLU B C 1
ATOM 2321 O O . GLU B 1 106 ? -3.834 -21.719 6.43 1 90.75 106 GLU B O 1
ATOM 2326 N N . LYS B 1 107 ? -2.902 -19.734 6.883 1 92.94 107 LYS B N 1
ATOM 2327 C CA . LYS B 1 107 ? -3.971 -19.016 6.199 1 92.94 107 LYS B CA 1
ATOM 2328 C C . LYS B 1 107 ? -3.465 -18.375 4.91 1 92.94 107 LYS B C 1
ATOM 2330 O O . LYS B 1 107 ? -4.152 -18.391 3.887 1 92.94 107 LYS B O 1
ATOM 2335 N N . CYS B 1 108 ? -2.271 -17.891 4.953 1 97 108 CYS B N 1
ATOM 2336 C CA . CYS B 1 108 ? -1.848 -17.031 3.865 1 97 108 CYS B CA 1
ATOM 2337 C C . CYS B 1 108 ? -0.59 -17.562 3.193 1 97 108 CYS B C 1
ATOM 2339 O O . CYS B 1 108 ? 0.216 -18.25 3.83 1 97 108 CYS B O 1
ATOM 2341 N N . ILE B 1 109 ? -0.495 -17.281 1.952 1 97.12 109 ILE B N 1
ATOM 2342 C CA . ILE B 1 109 ? 0.761 -17.344 1.212 1 97.12 109 ILE B CA 1
ATOM 2343 C C . ILE B 1 109 ? 1.372 -15.945 1.13 1 97.12 109 ILE B C 1
ATOM 2345 O O . ILE B 1 109 ? 0.698 -14.984 0.74 1 97.12 109 ILE B O 1
ATOM 2349 N N . TYR B 1 110 ? 2.658 -15.844 1.518 1 98.12 110 TYR B N 1
ATOM 2350 C CA . TYR B 1 110 ? 3.318 -14.547 1.604 1 98.12 110 TYR B CA 1
ATOM 2351 C C . TYR B 1 110 ? 4.293 -14.352 0.447 1 98.12 110 TYR B C 1
ATOM 2353 O O . TYR B 1 110 ? 5.062 -15.25 0.117 1 98.12 110 TYR B O 1
ATOM 2361 N N . PHE B 1 111 ? 4.254 -13.141 -0.137 1 98.31 111 PHE B N 1
ATOM 2362 C CA . PHE B 1 111 ? 5.203 -12.727 -1.164 1 98.31 111 PHE B CA 1
ATOM 2363 C C . PHE B 1 111 ? 6.145 -11.656 -0.633 1 98.31 111 PHE B C 1
ATOM 2365 O O . PHE B 1 111 ? 5.734 -10.797 0.148 1 98.31 111 PHE B O 1
ATOM 2372 N N . GLU B 1 112 ? 7.383 -11.766 -0.995 1 98.5 112 GLU B N 1
ATOM 2373 C CA . GLU B 1 112 ? 8.289 -10.625 -0.954 1 98.5 112 GLU B CA 1
ATOM 2374 C C . GLU B 1 112 ? 8.492 -10.031 -2.346 1 98.5 112 GLU B C 1
ATOM 2376 O O . GLU B 1 112 ? 8.758 -10.758 -3.305 1 98.5 112 GLU B O 1
ATOM 2381 N N . GLN B 1 113 ? 8.398 -8.773 -2.441 1 98.88 113 GLN B N 1
ATOM 2382 C CA . GLN B 1 113 ? 8.586 -8.102 -3.721 1 98.88 113 GLN B CA 1
ATOM 2383 C C . GLN B 1 113 ? 9.484 -6.879 -3.576 1 98.88 113 GLN B C 1
ATOM 2385 O O . GLN B 1 113 ? 9.484 -6.219 -2.537 1 98.88 113 GLN B O 1
ATOM 2390 N N . ARG B 1 114 ? 10.242 -6.617 -4.59 1 98.88 114 ARG B N 1
ATOM 2391 C CA . ARG B 1 114 ? 11.258 -5.566 -4.547 1 98.88 114 ARG B CA 1
ATOM 2392 C C . ARG B 1 114 ? 11.273 -4.77 -5.844 1 98.88 114 ARG B C 1
ATOM 2394 O O . ARG B 1 114 ? 11.047 -5.32 -6.922 1 98.88 114 ARG B O 1
ATOM 2401 N N . ILE B 1 115 ? 11.484 -3.525 -5.723 1 98.94 115 ILE B N 1
ATOM 2402 C CA . ILE B 1 115 ? 11.883 -2.676 -6.836 1 98.94 115 ILE B CA 1
ATOM 2403 C C . ILE B 1 115 ? 13.406 -2.525 -6.844 1 98.94 115 ILE B C 1
ATOM 2405 O O . ILE B 1 115 ? 14 -2.092 -5.852 1 98.94 115 ILE B O 1
ATOM 2409 N N . VAL B 1 116 ? 14.008 -2.873 -7.941 1 98.94 116 VAL B N 1
ATOM 2410 C CA . VAL B 1 116 ? 15.461 -2.885 -8.016 1 98.94 116 VAL B CA 1
ATOM 2411 C C . VAL B 1 116 ? 15.93 -1.992 -9.164 1 98.94 116 VAL B C 1
ATOM 2413 O O . VAL B 1 116 ? 15.469 -2.141 -10.297 1 98.94 116 VAL B O 1
ATOM 2416 N N . VAL B 1 117 ? 16.766 -1.108 -8.891 1 98.81 117 VAL B N 1
ATOM 2417 C CA . VAL B 1 117 ? 17.391 -0.225 -9.875 1 98.81 117 VAL B CA 1
ATOM 2418 C C . VAL B 1 117 ? 18.906 -0.413 -9.859 1 98.81 117 VAL B C 1
ATOM 2420 O O . VAL B 1 117 ? 19.547 -0.238 -8.82 1 98.81 117 VAL B O 1
ATOM 2423 N N . ASP B 1 118 ? 19.453 -0.826 -10.984 1 97.75 118 ASP B N 1
ATOM 2424 C CA . ASP B 1 118 ? 20.891 -1.01 -11.117 1 97.75 118 ASP B CA 1
ATOM 2425 C C . ASP B 1 118 ? 21.438 -1.88 -9.992 1 97.75 118 ASP B C 1
ATOM 2427 O O . ASP B 1 118 ? 22.422 -1.509 -9.344 1 97.75 118 ASP B O 1
ATOM 2431 N N . GLY B 1 119 ? 20.703 -2.844 -9.641 1 97.81 119 GLY B N 1
ATOM 2432 C CA . GLY B 1 119 ? 21.156 -3.857 -8.703 1 97.81 119 GLY B CA 1
ATOM 2433 C C . GLY B 1 119 ? 20.906 -3.488 -7.254 1 97.81 119 GLY B C 1
ATOM 2434 O O . GLY B 1 119 ? 21.234 -4.254 -6.344 1 97.81 119 GLY B O 1
ATOM 2435 N N . GLU B 1 120 ? 20.297 -2.324 -6.984 1 98.38 120 GLU B N 1
ATOM 2436 C CA . GLU B 1 120 ? 20.016 -1.861 -5.629 1 98.38 120 GLU B CA 1
ATOM 2437 C C . GLU B 1 120 ? 18.516 -1.888 -5.336 1 98.38 120 GLU B C 1
ATOM 2439 O O . GLU B 1 120 ? 17.703 -1.529 -6.191 1 98.38 120 GLU B O 1
ATOM 2444 N N . ILE B 1 121 ? 18.188 -2.27 -4.125 1 98.88 121 ILE B N 1
ATOM 2445 C CA . ILE B 1 121 ? 16.797 -2.271 -3.701 1 98.88 121 ILE B CA 1
ATOM 2446 C C . ILE B 1 121 ? 16.344 -0.839 -3.434 1 98.88 121 ILE B C 1
ATOM 2448 O O . ILE B 1 121 ? 16.922 -0.139 -2.602 1 98.88 121 ILE B O 1
ATOM 2452 N N . TYR B 1 122 ? 15.297 -0.443 -4.078 1 98.88 122 TYR B N 1
ATOM 2453 C CA . TYR B 1 122 ? 14.719 0.884 -3.887 1 98.88 122 TYR B CA 1
ATOM 2454 C C . TYR B 1 122 ? 13.484 0.817 -3.004 1 98.88 122 TYR B C 1
ATOM 2456 O O . TYR B 1 122 ? 13.164 1.775 -2.295 1 98.88 122 TYR B O 1
ATOM 2464 N N . ALA B 1 123 ? 12.797 -0.244 -3.051 1 98.88 123 ALA B N 1
ATOM 2465 C CA . ALA B 1 123 ? 11.617 -0.5 -2.23 1 98.88 123 ALA B CA 1
ATOM 2466 C C . ALA B 1 123 ? 11.406 -1.997 -2.023 1 98.88 123 ALA B C 1
ATOM 2468 O O . ALA B 1 123 ? 11.766 -2.805 -2.883 1 98.88 123 ALA B O 1
ATOM 2469 N N . ARG B 1 124 ? 10.859 -2.354 -0.896 1 98.94 124 ARG B N 1
ATOM 2470 C CA . ARG B 1 124 ? 10.555 -3.748 -0.589 1 98.94 124 ARG B CA 1
ATOM 2471 C C . ARG B 1 124 ? 9.18 -3.881 0.054 1 98.94 124 ARG B C 1
ATOM 2473 O O . ARG B 1 124 ? 8.82 -3.096 0.933 1 98.94 124 ARG B O 1
ATOM 2480 N N . GLY B 1 125 ? 8.43 -4.82 -0.407 1 98.75 125 GLY B N 1
ATOM 2481 C CA . GLY B 1 125 ? 7.102 -5.066 0.127 1 98.75 125 GLY B CA 1
ATOM 2482 C C . GLY B 1 125 ? 6.863 -6.523 0.481 1 98.75 125 GLY B C 1
ATOM 2483 O O . GLY B 1 125 ? 7.535 -7.414 -0.044 1 98.75 125 GLY B O 1
ATOM 2484 N N . TYR B 1 126 ? 5.977 -6.734 1.373 1 98.81 126 TYR B N 1
ATOM 2485 C CA . TYR B 1 126 ? 5.441 -8.039 1.731 1 98.81 126 TYR B CA 1
ATOM 2486 C C . TYR B 1 126 ? 3.924 -8.062 1.588 1 98.81 126 TYR B C 1
ATOM 2488 O O . TYR B 1 126 ? 3.24 -7.121 1.991 1 98.81 126 TYR B O 1
ATOM 2496 N N . ILE B 1 127 ? 3.477 -9.117 1.005 1 98.81 127 ILE B N 1
ATOM 2497 C CA . ILE B 1 127 ? 2.051 -9.234 0.719 1 98.81 127 ILE B CA 1
ATOM 2498 C C . ILE B 1 127 ? 1.528 -10.57 1.245 1 98.81 127 ILE B C 1
ATOM 2500 O O . ILE B 1 127 ? 2.092 -11.625 0.945 1 98.81 127 ILE B O 1
ATOM 2504 N N . ALA B 1 128 ? 0.508 -10.508 2.021 1 98.75 128 ALA B N 1
ATOM 2505 C CA . ALA B 1 128 ? -0.214 -11.695 2.459 1 98.75 128 ALA B CA 1
ATOM 2506 C C . ALA B 1 128 ? -1.438 -11.953 1.585 1 98.75 128 ALA B C 1
ATOM 2508 O O . ALA B 1 128 ? -2.32 -11.094 1.481 1 98.75 128 ALA B O 1
ATOM 2509 N N . THR B 1 129 ? -1.48 -13.117 1.001 1 98.19 129 THR B N 1
ATOM 2510 C CA . THR B 1 129 ? -2.559 -13.414 0.065 1 98.19 129 THR B CA 1
ATOM 2511 C C . THR B 1 129 ? -3.262 -14.719 0.446 1 98.19 129 THR B C 1
ATOM 2513 O O . THR B 1 129 ? -2.709 -15.539 1.183 1 98.19 129 THR B O 1
ATOM 2516 N N . ARG B 1 130 ? -4.453 -14.828 -0.05 1 97.06 130 ARG B N 1
ATOM 2517 C CA . ARG B 1 130 ? -5.234 -16.062 0.013 1 97.06 130 ARG B CA 1
ATOM 2518 C C . ARG B 1 130 ? -5.926 -16.344 -1.317 1 97.06 130 ARG B C 1
ATOM 2520 O O . ARG B 1 130 ? -6.066 -15.438 -2.15 1 97.06 130 ARG B O 1
ATOM 2527 N N . LEU B 1 131 ? -6.242 -17.547 -1.481 1 97.31 131 LEU B N 1
ATOM 2528 C CA . LEU B 1 131 ? -7.176 -17.891 -2.547 1 97.31 131 LEU B CA 1
ATOM 2529 C C . LEU B 1 131 ? -8.547 -18.234 -1.977 1 97.31 131 LEU B C 1
ATOM 2531 O O . LEU B 1 131 ? -8.648 -18.906 -0.939 1 97.31 131 LEU B O 1
ATOM 2535 N N . VAL B 1 132 ? -9.539 -17.766 -2.648 1 96.5 132 VAL B N 1
ATOM 2536 C CA . VAL B 1 132 ? -10.898 -18.031 -2.184 1 96.5 132 VAL B CA 1
ATOM 2537 C C . VAL B 1 132 ? -11.719 -18.641 -3.316 1 96.5 132 VAL B C 1
ATOM 2539 O O . VAL B 1 132 ? -11.445 -18.406 -4.492 1 96.5 132 VAL B O 1
ATOM 2542 N N . SER B 1 133 ? -12.641 -19.484 -3.008 1 96.69 133 SER B N 1
ATOM 2543 C CA . SER B 1 133 ? -13.664 -20.031 -3.896 1 96.69 133 SER B CA 1
ATOM 2544 C C . SER B 1 133 ? -15.062 -19.625 -3.438 1 96.69 133 SER B C 1
ATOM 2546 O O . SER B 1 133 ? -15.211 -18.859 -2.488 1 96.69 133 SER B O 1
ATOM 2548 N N . LYS B 1 134 ? -16.047 -20.156 -4.082 1 94.69 134 LYS B N 1
ATOM 2549 C CA . LYS B 1 134 ? -17.438 -19.891 -3.684 1 94.69 134 LYS B CA 1
ATOM 2550 C C . LYS B 1 134 ? -17.719 -20.438 -2.289 1 94.69 134 LYS B C 1
ATOM 2552 O O . LYS B 1 134 ? -18.562 -19.906 -1.565 1 94.69 134 LYS B O 1
ATOM 2557 N N . SER B 1 135 ? -16.984 -21.422 -1.916 1 94.12 135 SER B N 1
ATOM 2558 C CA . SER B 1 135 ? -17.219 -22.094 -0.645 1 94.12 135 SER B CA 1
ATOM 2559 C C . SER B 1 135 ? -16.359 -21.516 0.462 1 94.12 135 SER B C 1
ATOM 2561 O O . SER B 1 135 ? -16.375 -22 1.597 1 94.12 135 SER B O 1
ATOM 2563 N N . GLY B 1 136 ? -15.57 -20.516 0.117 1 93.81 136 GLY B N 1
ATOM 2564 C CA . GLY B 1 136 ? -14.711 -19.922 1.127 1 93.81 136 GLY B CA 1
ATOM 2565 C C . GLY B 1 136 ? -13.234 -20.031 0.793 1 93.81 136 GLY B C 1
ATOM 2566 O O . GLY B 1 136 ? -12.867 -20.297 -0.354 1 93.81 136 GLY B O 1
ATOM 2567 N N . PRO B 1 137 ? -12.406 -19.766 1.817 1 95.62 137 PRO B N 1
ATOM 2568 C CA . PRO B 1 137 ? -10.961 -19.828 1.587 1 95.62 137 PRO B CA 1
ATOM 2569 C C . PRO B 1 137 ? -10.5 -21.234 1.174 1 95.62 137 PRO B C 1
ATOM 2571 O O . PRO B 1 137 ? -10.977 -22.234 1.713 1 95.62 137 PRO B O 1
ATOM 2574 N N . VAL B 1 138 ? -9.617 -21.281 0.205 1 97.5 138 VAL B N 1
ATOM 2575 C CA . VAL B 1 138 ? -9.023 -22.531 -0.255 1 97.5 138 VAL B CA 1
ATOM 2576 C C . VAL B 1 138 ? -7.824 -22.875 0.623 1 97.5 138 VAL B C 1
ATOM 2578 O O . VAL B 1 138 ? -6.922 -22.062 0.812 1 97.5 138 VAL B O 1
ATOM 2581 N N . PRO B 1 139 ? -7.781 -24.078 1.187 1 96.56 139 PRO B N 1
ATOM 2582 C CA . PRO B 1 139 ? -6.617 -24.469 1.982 1 96.56 139 PRO B CA 1
ATOM 2583 C C . PRO B 1 139 ? -5.316 -24.453 1.18 1 96.56 139 PRO B C 1
ATOM 2585 O O . PRO B 1 139 ? -5.309 -24.828 0.006 1 96.56 139 PRO B O 1
ATOM 2588 N N . ASN B 1 140 ? -4.242 -24.031 1.816 1 95.25 140 ASN B N 1
ATOM 2589 C CA . ASN B 1 140 ? -2.959 -23.922 1.132 1 95.25 140 ASN B CA 1
ATOM 2590 C C . ASN B 1 140 ? -2.496 -25.266 0.575 1 95.25 140 ASN B C 1
ATOM 2592 O O . ASN B 1 140 ? -1.855 -25.312 -0.477 1 95.25 140 ASN B O 1
ATOM 2596 N N . GLU B 1 141 ? -2.777 -26.328 1.262 1 93.94 141 GLU B N 1
ATOM 2597 C CA . GLU B 1 141 ? -2.408 -27.656 0.785 1 93.94 141 GLU B CA 1
ATOM 2598 C C . GLU B 1 141 ? -2.994 -27.922 -0.597 1 93.94 141 GLU B C 1
ATOM 2600 O O . GLU B 1 141 ? -2.322 -28.5 -1.461 1 93.94 141 GLU B O 1
ATOM 2605 N N . GLN B 1 142 ? -4.227 -27.531 -0.777 1 95.38 142 GLN B N 1
ATOM 2606 C CA . GLN B 1 142 ? -4.891 -27.688 -2.066 1 95.38 142 GLN B CA 1
ATOM 2607 C C . GLN B 1 142 ? -4.246 -26.812 -3.133 1 95.38 142 GLN B C 1
ATOM 2609 O O . GLN B 1 142 ? -4.078 -27.234 -4.277 1 95.38 142 GLN B O 1
ATOM 2614 N N . ILE B 1 143 ? -3.908 -25.609 -2.76 1 96 143 ILE B N 1
ATOM 2615 C CA . ILE B 1 143 ? -3.273 -24.656 -3.676 1 96 143 ILE B CA 1
ATOM 2616 C C . ILE B 1 143 ? -1.927 -25.219 -4.133 1 96 143 ILE B C 1
ATOM 2618 O O . ILE B 1 143 ? -1.627 -25.234 -5.332 1 96 143 ILE B O 1
ATOM 2622 N N . PHE B 1 144 ? -1.113 -25.719 -3.188 1 94.19 144 PHE B N 1
ATOM 2623 C CA . PHE B 1 144 ? 0.205 -26.25 -3.504 1 94.19 144 PHE B CA 1
ATOM 2624 C C . PHE B 1 144 ? 0.087 -27.5 -4.371 1 94.19 144 PHE B C 1
ATOM 2626 O O . PHE B 1 144 ? 0.887 -27.703 -5.289 1 94.19 144 PHE B O 1
ATOM 2633 N N . ALA B 1 145 ? -0.879 -28.312 -4.082 1 94.62 145 ALA B N 1
ATOM 2634 C CA . ALA B 1 145 ? -1.116 -29.5 -4.902 1 94.62 145 ALA B CA 1
ATOM 2635 C C . ALA B 1 145 ? -1.437 -29.125 -6.344 1 94.62 145 ALA B C 1
ATOM 2637 O O . ALA B 1 145 ? -0.902 -29.719 -7.281 1 94.62 145 ALA B O 1
ATOM 2638 N N . ALA B 1 146 ? -2.273 -28.094 -6.5 1 94.5 146 ALA B N 1
ATOM 2639 C CA . ALA B 1 146 ? -2.646 -27.641 -7.832 1 94.5 146 ALA B CA 1
ATOM 2640 C C . ALA B 1 146 ? -1.444 -27.047 -8.562 1 94.5 146 ALA B C 1
ATOM 2642 O O . ALA B 1 146 ? -1.341 -27.156 -9.789 1 94.5 146 ALA B O 1
ATOM 2643 N N . ALA B 1 147 ? -0.555 -26.406 -7.82 1 92.69 147 ALA B N 1
ATOM 2644 C CA . ALA B 1 147 ? 0.646 -25.797 -8.375 1 92.69 147 ALA B CA 1
ATOM 2645 C C . ALA B 1 147 ? 1.725 -26.844 -8.648 1 92.69 147 ALA B C 1
ATOM 2647 O O . ALA B 1 147 ? 2.703 -26.562 -9.344 1 92.69 147 ALA B O 1
ATOM 2648 N N . GLY B 1 148 ? 1.522 -28.047 -8.031 1 92.88 148 GLY B N 1
ATOM 2649 C CA . GLY B 1 148 ? 2.514 -29.094 -8.164 1 92.88 148 GLY B CA 1
ATOM 2650 C C . GLY B 1 148 ? 3.785 -28.828 -7.383 1 92.88 148 GLY B C 1
ATOM 2651 O O . GLY B 1 148 ? 4.883 -29.156 -7.844 1 92.88 148 GLY B O 1
ATOM 2652 N N . VAL B 1 149 ? 3.586 -28.062 -6.32 1 92.38 149 VAL B N 1
ATOM 2653 C CA . VAL B 1 149 ? 4.762 -27.734 -5.523 1 92.38 149 VAL B CA 1
ATOM 2654 C C . VAL B 1 149 ? 4.52 -28.109 -4.062 1 92.38 149 VAL B C 1
ATOM 2656 O O . VAL B 1 149 ? 3.377 -28.328 -3.654 1 92.38 149 VAL B O 1
ATOM 2659 N N . SER B 1 150 ? 5.574 -28.281 -3.346 1 90.06 150 SER B N 1
ATOM 2660 C CA . SER B 1 150 ? 5.57 -28.375 -1.89 1 90.06 150 SER B CA 1
ATOM 2661 C C . SER B 1 150 ? 6.449 -27.297 -1.265 1 90.06 150 SER B C 1
ATOM 2663 O O . SER B 1 150 ? 7.566 -27.062 -1.723 1 90.06 150 SER B O 1
ATOM 2665 N N . MET B 1 151 ? 5.832 -26.656 -0.344 1 85.69 151 MET B N 1
ATOM 2666 C CA . MET B 1 151 ? 6.602 -25.609 0.317 1 85.69 151 MET B CA 1
ATOM 2667 C C . MET B 1 151 ? 7.785 -26.188 1.078 1 85.69 151 MET B C 1
ATOM 2669 O O . MET B 1 151 ? 7.602 -27.031 1.968 1 85.69 151 MET B O 1
ATOM 2673 N N . PRO B 1 152 ? 8.914 -25.719 0.703 1 85.31 152 PRO B N 1
ATOM 2674 C CA . PRO B 1 152 ? 10.086 -26.219 1.425 1 85.31 152 PRO B CA 1
ATOM 2675 C C . PRO B 1 152 ? 10.078 -25.844 2.902 1 85.31 152 PRO B C 1
ATOM 2677 O O . PRO B 1 152 ? 9.602 -24.766 3.262 1 85.31 152 PRO B O 1
ATOM 2680 N N . ASP B 1 153 ? 10.648 -26.688 3.721 1 81.88 153 ASP B N 1
ATOM 2681 C CA . ASP B 1 153 ? 10.688 -26.469 5.164 1 81.88 153 ASP B CA 1
ATOM 2682 C C . ASP B 1 153 ? 11.5 -25.219 5.508 1 81.88 153 ASP B C 1
ATOM 2684 O O . ASP B 1 153 ? 11.273 -24.594 6.551 1 81.88 153 ASP B O 1
ATOM 2688 N N . ASP B 1 154 ? 12.406 -24.953 4.648 1 80.5 154 ASP B N 1
ATOM 2689 C CA . ASP B 1 154 ? 13.305 -23.844 4.941 1 80.5 154 ASP B CA 1
ATOM 2690 C C . ASP B 1 154 ? 12.695 -22.516 4.496 1 80.5 154 ASP B C 1
ATOM 2692 O O . ASP B 1 154 ? 13.25 -21.453 4.777 1 80.5 154 ASP B O 1
ATOM 2696 N N . ARG B 1 155 ? 11.625 -22.531 3.846 1 86.88 155 ARG B N 1
ATOM 2697 C CA . ARG B 1 155 ? 10.93 -21.297 3.498 1 86.88 155 ARG B CA 1
ATOM 2698 C C . ARG B 1 155 ? 9.844 -20.984 4.52 1 86.88 155 ARG B C 1
ATOM 2700 O O . ARG B 1 155 ? 8.672 -21.281 4.297 1 86.88 155 ARG B O 1
ATOM 2707 N N . GLN B 1 156 ? 10.312 -20.438 5.566 1 91.19 156 GLN B N 1
ATOM 2708 C CA . GLN B 1 156 ? 9.406 -20.047 6.637 1 91.19 156 GLN B CA 1
ATOM 2709 C C . GLN B 1 156 ? 9.203 -18.547 6.664 1 91.19 156 GLN B C 1
ATOM 2711 O O . GLN B 1 156 ? 10.148 -17.781 6.457 1 91.19 156 GLN B O 1
ATOM 2716 N N . VAL B 1 157 ? 7.996 -18.141 6.898 1 95.88 157 VAL B N 1
ATOM 2717 C CA . VAL B 1 157 ? 7.699 -16.719 7.07 1 95.88 157 VAL B CA 1
ATOM 2718 C C . VAL B 1 157 ? 8.375 -16.203 8.336 1 95.88 157 VAL B C 1
ATOM 2720 O O . VAL B 1 157 ? 8.188 -16.766 9.422 1 95.88 157 VAL B O 1
ATOM 2723 N N . PRO B 1 158 ? 9.203 -15.195 8.211 1 95.94 158 PRO B N 1
ATOM 2724 C CA . PRO B 1 158 ? 9.789 -14.625 9.43 1 95.94 158 PRO B CA 1
ATOM 2725 C C . PRO B 1 158 ? 8.75 -14.297 10.492 1 95.94 158 PRO B C 1
ATOM 2727 O O . PRO B 1 158 ? 7.664 -13.805 10.164 1 95.94 158 PRO B O 1
ATOM 2730 N N . ALA B 1 159 ? 9.086 -14.492 11.719 1 96.31 159 ALA B N 1
ATOM 2731 C CA . ALA B 1 159 ? 8.156 -14.344 12.836 1 96.31 159 ALA B CA 1
ATOM 2732 C C . ALA B 1 159 ? 7.582 -12.93 12.891 1 96.31 159 ALA B C 1
ATOM 2734 O O . ALA B 1 159 ? 6.41 -12.734 13.219 1 96.31 159 ALA B O 1
ATOM 2735 N N . TRP B 1 160 ? 8.398 -11.969 12.617 1 97.38 160 TRP B N 1
ATOM 2736 C CA . TRP B 1 160 ? 7.945 -10.586 12.727 1 97.38 160 TRP B CA 1
ATOM 2737 C C . TRP B 1 160 ? 6.863 -10.281 11.695 1 97.38 160 TRP B C 1
ATOM 2739 O O . TRP B 1 160 ? 5.996 -9.438 11.93 1 97.38 160 TRP B O 1
ATOM 2749 N N . ILE B 1 161 ? 6.832 -10.977 10.562 1 97.69 161 ILE B N 1
ATOM 2750 C CA . ILE B 1 161 ? 5.801 -10.781 9.547 1 97.69 161 ILE B CA 1
ATOM 2751 C C . ILE B 1 161 ? 4.488 -11.398 10.031 1 97.69 161 ILE B C 1
ATOM 2753 O O . ILE B 1 161 ? 3.42 -10.805 9.867 1 97.69 161 ILE B O 1
ATOM 2757 N N . THR B 1 162 ? 4.613 -12.594 10.609 1 96 162 THR B N 1
ATOM 2758 C CA . THR B 1 162 ? 3.426 -13.219 11.18 1 96 162 THR B CA 1
ATOM 2759 C C . THR B 1 162 ? 2.84 -12.344 12.289 1 96 162 THR B C 1
ATOM 2761 O O . THR B 1 162 ? 1.621 -12.164 12.367 1 96 162 THR B O 1
ATOM 2764 N N . GLN B 1 163 ? 3.682 -11.789 13.078 1 96.44 163 GLN B N 1
ATOM 2765 C CA . GLN B 1 163 ? 3.246 -10.914 14.164 1 96.44 163 GLN B CA 1
ATOM 2766 C C . GLN B 1 163 ? 2.6 -9.641 13.617 1 96.44 163 GLN B C 1
ATOM 2768 O O . GLN B 1 163 ? 1.584 -9.18 14.148 1 96.44 163 GLN B O 1
ATOM 2773 N N . TRP B 1 164 ? 3.178 -9.07 12.586 1 96.06 164 TRP B N 1
ATOM 2774 C CA . TRP B 1 164 ? 2.598 -7.898 11.938 1 96.06 164 TRP B CA 1
ATOM 2775 C C . TRP B 1 164 ? 1.179 -8.188 11.453 1 96.06 164 TRP B C 1
ATOM 2777 O O . TRP B 1 164 ? 0.275 -7.371 11.633 1 96.06 164 TRP B O 1
ATOM 2787 N N . ARG B 1 165 ? 1.017 -9.328 10.844 1 96.62 165 ARG B N 1
ATOM 2788 C CA . ARG B 1 165 ? -0.296 -9.719 10.344 1 96.62 165 ARG B CA 1
ATOM 2789 C C . ARG B 1 165 ? -1.311 -9.82 11.477 1 96.62 165 ARG B C 1
ATOM 2791 O O . ARG B 1 165 ? -2.453 -9.383 11.336 1 96.62 165 ARG B O 1
ATOM 2798 N N . GLU B 1 166 ? -0.886 -10.352 12.539 1 96.56 166 GLU B N 1
ATOM 2799 C CA . GLU B 1 166 ? -1.771 -10.492 13.688 1 96.56 166 GLU B CA 1
ATOM 2800 C C . GLU B 1 166 ? -2.109 -9.141 14.297 1 96.56 166 GLU B C 1
ATOM 2802 O O . GLU B 1 166 ? -3.277 -8.844 14.562 1 96.56 166 GLU B O 1
ATOM 2807 N N . ASP B 1 167 ? -1.12 -8.305 14.508 1 97.62 167 ASP B N 1
ATOM 2808 C CA . ASP B 1 167 ? -1.282 -7.02 15.172 1 97.62 167 ASP B CA 1
ATOM 2809 C C . ASP B 1 167 ? -2.131 -6.07 14.328 1 97.62 167 ASP B C 1
ATOM 2811 O O . ASP B 1 167 ? -2.855 -5.23 14.867 1 97.62 167 ASP B O 1
ATOM 2815 N N . SER B 1 168 ? -2.064 -6.172 13.023 1 97.81 168 SER B N 1
ATOM 2816 C CA . SER B 1 168 ? -2.748 -5.23 12.141 1 97.81 168 SER B CA 1
ATOM 2817 C C . SER B 1 168 ? -4.105 -5.77 11.703 1 97.81 168 SER B C 1
ATOM 2819 O O . SER B 1 168 ? -4.809 -5.129 10.922 1 97.81 168 SER B O 1
ATOM 2821 N N . SER B 1 169 ? -4.492 -6.91 12.203 1 97.38 169 SER B N 1
ATOM 2822 C CA . SER B 1 169 ? -5.68 -7.609 11.727 1 97.38 169 SER B CA 1
ATOM 2823 C C . SER B 1 169 ? -6.949 -6.832 12.055 1 97.38 169 SER B C 1
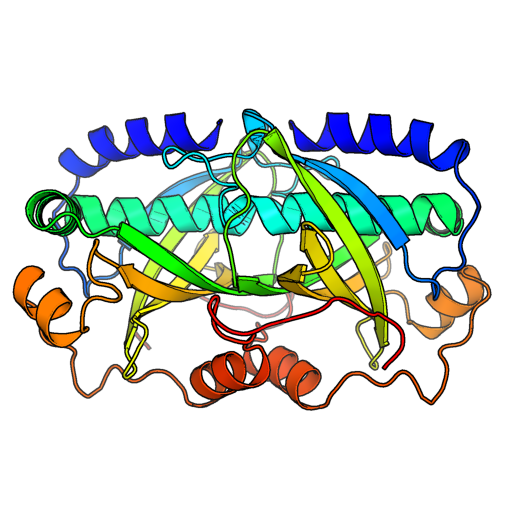ATOM 2825 O O . SER B 1 169 ? -6.98 -6.066 13.016 1 97.38 169 SER B O 1
ATOM 2827 N N . LEU B 1 170 ? -7.926 -6.93 11.219 1 97.69 170 LEU B N 1
ATOM 2828 C CA . LEU B 1 170 ? -9.305 -6.496 11.43 1 97.69 170 LEU B CA 1
ATOM 2829 C C . LEU B 1 170 ? -10.219 -7.695 11.648 1 97.69 170 LEU B C 1
ATOM 2831 O O . LEU B 1 170 ? -9.883 -8.82 11.273 1 97.69 170 LEU B O 1
ATOM 2835 N N . PRO B 1 171 ? -11.367 -7.453 12.289 1 96.19 171 PRO B N 1
ATOM 2836 C CA . PRO B 1 171 ? -12.32 -8.562 12.398 1 96.19 171 PRO B CA 1
ATOM 2837 C C . PRO B 1 171 ? -12.734 -9.117 11.039 1 96.19 171 PRO B C 1
ATOM 2839 O O . PRO B 1 171 ? -12.695 -8.398 10.039 1 96.19 171 PRO B O 1
ATOM 2842 N N . SER B 1 172 ? -13.094 -10.43 11.086 1 93.06 172 SER B N 1
ATOM 2843 C CA . SER B 1 172 ? -13.57 -11.031 9.844 1 93.06 172 SER B CA 1
ATOM 2844 C C . SER B 1 172 ? -14.758 -10.25 9.273 1 93.06 172 SER B C 1
ATOM 2846 O O . SER B 1 172 ? -15.43 -9.516 10 1 93.06 172 SER B O 1
ATOM 2848 N N . ALA B 1 173 ? -15.055 -10.492 8.039 1 91.56 173 ALA B N 1
ATOM 2849 C CA . ALA B 1 173 ? -16.109 -9.75 7.344 1 91.56 173 ALA B CA 1
ATOM 2850 C C . ALA B 1 173 ? -17.469 -10.039 7.953 1 91.56 173 ALA B C 1
ATOM 2852 O O . ALA B 1 173 ? -18.422 -9.266 7.766 1 91.56 173 ALA B O 1
ATOM 2853 N N . ARG B 1 174 ? -17.562 -11.164 8.625 1 91.56 174 ARG B N 1
ATOM 2854 C CA . ARG B 1 174 ? -18.844 -11.578 9.203 1 91.56 174 ARG B CA 1
ATOM 2855 C C . ARG B 1 174 ? -19.078 -10.93 10.562 1 91.56 174 ARG B C 1
ATOM 2857 O O . ARG B 1 174 ? -20.188 -10.938 11.078 1 91.56 174 ARG B O 1
ATOM 2864 N N . ARG B 1 175 ? -18.062 -10.367 11.109 1 95.62 175 ARG B N 1
ATOM 2865 C CA . ARG B 1 175 ? -18.156 -9.711 12.414 1 95.62 175 ARG B CA 1
ATOM 2866 C C . ARG B 1 175 ? -18.188 -8.195 12.258 1 95.62 175 ARG B C 1
ATOM 2868 O O . ARG B 1 175 ? -17.547 -7.641 11.367 1 95.62 175 ARG B O 1
ATOM 2875 N N . PRO B 1 176 ? -18.906 -7.508 13.18 1 95.44 176 PRO B N 1
ATOM 2876 C CA . PRO B 1 176 ? -18.938 -6.047 13.094 1 95.44 176 PRO B CA 1
ATOM 2877 C C . PRO B 1 176 ? -17.562 -5.406 13.312 1 95.44 176 PRO B C 1
ATOM 2879 O O . PRO B 1 176 ? -16.781 -5.895 14.125 1 95.44 176 PRO B O 1
ATOM 2882 N N . ALA B 1 177 ? -17.234 -4.297 12.586 1 97.44 177 ALA B N 1
ATOM 2883 C CA . ALA B 1 177 ? -16.094 -3.414 12.781 1 97.44 177 ALA B CA 1
ATOM 2884 C C . ALA B 1 177 ? -16.5 -1.949 12.664 1 97.44 177 ALA B C 1
ATOM 2886 O O . ALA B 1 177 ? -16.094 -1.26 11.719 1 97.44 177 ALA B O 1
ATOM 2887 N N . PRO B 1 178 ? -17.25 -1.486 13.633 1 97.31 178 PRO B N 1
ATOM 2888 C CA . PRO B 1 178 ? -17.734 -0.11 13.562 1 97.31 178 PRO B CA 1
ATOM 2889 C C . PRO B 1 178 ? -16.625 0.924 13.609 1 97.31 178 PRO B C 1
ATOM 2891 O O . PRO B 1 178 ? -15.641 0.74 14.336 1 97.31 178 PRO B O 1
ATOM 2894 N N . HIS B 1 179 ? -16.781 1.964 12.82 1 97.38 179 HIS B N 1
ATOM 2895 C CA . HIS B 1 179 ? -15.828 3.068 12.812 1 97.38 179 HIS B CA 1
ATOM 2896 C C . HIS B 1 179 ? -16.141 4.078 13.906 1 97.38 179 HIS B C 1
ATOM 2898 O O . HIS B 1 179 ? -17.297 4.516 14.047 1 97.38 179 HIS B O 1
ATOM 2904 N N . SER B 1 180 ? -15.211 4.422 14.688 1 94.62 180 SER B N 1
ATOM 2905 C CA . SER B 1 180 ? -15.219 5.531 15.633 1 94.62 180 SER B CA 1
ATOM 2906 C C . SER B 1 180 ? -13.805 6.012 15.938 1 94.62 180 SER B C 1
ATOM 2908 O O . SER B 1 180 ? -12.906 5.203 16.188 1 94.62 180 SER B O 1
ATOM 2910 N N . TRP B 1 181 ? -13.617 7.25 15.781 1 90.81 181 TRP B N 1
ATOM 2911 C CA . TRP B 1 181 ? -12.32 7.766 16.219 1 90.81 181 TRP B CA 1
ATOM 2912 C C . TRP B 1 181 ? -12.25 7.855 17.734 1 90.81 181 TRP B C 1
ATOM 2914 O O . TRP B 1 181 ? -11.164 7.922 18.312 1 90.81 181 TRP B O 1
ATOM 2924 N N . VAL B 1 182 ? -13.578 8.086 18.266 1 71.38 182 VAL B N 1
ATOM 2925 C CA . VAL B 1 182 ? -13.703 8.219 19.703 1 71.38 182 VAL B CA 1
ATOM 2926 C C . VAL B 1 182 ? -13.789 6.84 20.359 1 71.38 182 VAL B C 1
ATOM 2928 O O . VAL B 1 182 ? -14.547 5.977 19.891 1 71.38 182 VAL B O 1
ATOM 2931 N N . GLY B 1 183 ? -12.688 6.043 20.797 1 49.09 183 GLY B N 1
ATOM 2932 C CA . GLY B 1 183 ? -12.773 4.902 21.703 1 49.09 183 GLY B CA 1
ATOM 2933 C C . GLY B 1 183 ? -12.055 5.129 23.016 1 49.09 183 GLY B C 1
ATOM 2934 O O . GLY B 1 183 ? -11.219 6.031 23.141 1 49.09 183 GLY B O 1
#

Radius of gyration: 20.24 Å; Cα contacts (8 Å, |Δi|>4): 693; chains: 2; bounding box: 46×58×50 Å

Solvent-accessible surface area (backbone atoms only — not comparable to full-atom values): 19605 Å² total; per-residue (Å²): 66,75,61,57,57,53,47,53,52,44,59,59,53,38,72,78,42,80,73,40,55,70,76,41,76,39,76,43,82,48,58,40,43,75,71,43,24,44,95,87,38,24,51,33,84,29,42,51,51,47,53,49,47,50,36,53,49,46,41,28,57,29,33,46,40,47,59,47,29,61,74,68,54,43,41,80,42,72,43,33,37,35,38,29,51,46,52,80,54,41,63,67,42,61,34,33,38,34,28,30,57,45,24,54,65,90,73,33,45,28,33,39,33,35,36,31,42,95,58,26,52,23,30,43,32,41,37,34,26,38,40,29,38,94,90,37,76,53,56,57,70,58,52,30,57,71,62,72,49,73,85,53,86,84,42,55,58,55,66,69,57,56,48,48,54,61,74,57,56,67,62,55,77,91,46,87,45,72,64,62,92,82,125,68,76,62,57,58,53,48,54,52,44,59,60,52,37,72,77,42,80,74,39,56,70,76,42,76,39,75,44,81,46,60,40,44,75,71,43,25,45,95,88,38,24,50,33,84,29,42,50,51,46,52,50,46,50,35,53,48,45,41,27,58,29,32,46,41,46,60,47,28,61,74,68,53,43,41,81,42,73,43,32,39,37,39,28,50,47,53,79,54,39,64,65,41,63,34,32,39,36,30,30,58,44,24,54,63,90,74,32,46,30,34,40,34,35,36,30,44,94,57,28,53,25,29,43,32,42,36,34,26,38,41,30,39,96,91,37,76,53,56,59,69,60,52,30,57,71,61,72,50,74,85,53,85,83,41,55,58,55,66,69,58,56,48,48,52,60,73,56,56,70,62,55,75,89,46,88,45,72,64,64,93,80,124

Secondary structure (DSSP, 8-state):
-HHHHHHHHHHHHHTTSPP--TTSPEEEEEE--TTTB-TTSBB-GGGHHHHHHHHHHHHHHHHTHHHHHHHHT-EEEEEEEEEEE-SPPBTT-EEEEEEEEEEE-SS-EEEEEEEEETTEEEEEEEEEEEEEETTEEPPHHHHHHHHT----TT----HHHHHHHHHT----TTS--B--S--/-HHHHHHHHHHHHHTTSPP--TTSPEEEEEE--TTTB-TTSBB-GGGHHHHHHHHHHHHHHHHTHHHHHHHHT-EEEEEEEEEEE-SPPBTT-EEEEEEEEEEE-SS-EEEEEEEEETTEEEEEEEEEEEEEETTEEPPHHHHHHHHT----TT----HHHHHHHHHT----TTS--B--S--

InterPro domains:
  IPR029069 HotDog domain superfamily [SSF54637] (28-144)
  IPR051490 THEM6/lcsJ thioesterase [PTHR12475] (13-155)

Sequence (366 aa):
MHMIFRILILLFSSRRRPKLSMLDAGSVPMRATLTDIDFAGHINNGMYFSIFDLGRFDLMFRSGMWAALRRNKWTPVVQAEMITFRKSVKLGVKFTQETQVLGADEKCIYFEQRIVVDGEIYARGYIATRLVSKSGPVPNEQIFAAAGVSMPDDRQVPAWITQWREDSSLPSARRPAPHSWVGMHMIFRILILLFSSRRRPKLSMLDAGSVPMRATLTDIDFAGHINNGMYFSIFDLGRFDLMFRSGMWAALRRNKWTPVVQAEMITFRKSVKLGVKFTQETQVLGADEKCIYFEQRIVVDGEIYARGYIATRLVSKSGPVPNEQIFAAAGVSMPDDRQVPAWITQWREDSSLPSARRPAPHSWVG

pLDDT: mean 94.85, std 5.82, range [48.66, 98.94]

Foldseek 3Di:
DVLVVVLVVLLVVLVVDAADAQQDKDKDKDFAAPVQQDPVQFRDPVCVVSVLVSRNSSSCNRLVVVVLCVVQVKDKDWQDKDKDFAATHGHGAMWMKMKGFQQDDFAWTKMWIFIGGPRHTGMIMMITMFIAHPVGTDTVVVSCVSSVHDTDPPRDDDPVVVVVCVVVDDDDPVDDDDDDPPD/DVLVVVLVVLLVVLVVDAADAQQDKDKDKDFAAPVQQDPVQFRDPVCVVSVLVSRNSSSCNRLVVVVLCVVQVKDKDWQDKDKDFAATHGHGAMWMKMKGFLQDDFAWTKMWIFIGGPRHTGMIMMITMFIAHPVGTDTVVVSCVSSVHDTDPPRDDDPVVVVVCVVVDDDDPVDDDDDDPPD

Organism: NCBI:txid162496

Nearest PDB structures (foldseek):
  3hm0-assembly1_C  TM=8.893E-01  e=4.447E-09  Bartonella henselae
  2egi-assembly1_C  TM=9.105E-01  e=7.354E-08  Aquifex aeolicus
  1njk-assembly1_D  TM=9.270E-01  e=7.354E-08  Escherichia coli
  3r87-assembly1_A  TM=8.068E-01  e=1.808E-08  Photobacterium profundum
  5vpj-assembly3_J  TM=8.732E-01  e=9.976E-08  Actinomadura verrucosospora